Protein AF-A0A1S8WQ87-F1 (afdb_monomer)

Secondary structure (DSSP, 8-state):
---EEEEEEEBSSS-EEEEEEEPPPBPPPB-HHHHHHTTPPTTHHHHHHHTT--EEETTEEEPGGGTBPPPBPPPEEEEE-S-SB-HHHHHHHHHHHHTTSSSSS--SEEEEE--S-GGGHHHHHHTT---HHHHHHHHHHTT-SEEEEE---TTSBPTT--------S------PPPPBTHHHHHHHHHS--SSEEEE--TT---PPPPPPTT-BPP-

Sequence (219 aa):
MGISVHSMALSHTIPSLGWLIVHPPKPPALCVETARMLGVPDGPLMGQLKKGEPVVINGQTVYPAQVLKTAVRGHRIAIMGDSYDSSALERLLLRLADKRKISQPTLDVLVHEATLQDSMREEARTKGHSTPTPVVQLAAQLKARLLILTHFSHRYTPVGRPNTTQGNGTVKSSEKEKPSLQILLEEAKSVPFDGEVILADDLALLPIPAVPTSEVIST

Organism: Opisthorchis viverrini (NCBI:txid6198)

pLDDT: mean 90.97, std 14.27, range [36.84, 98.88]

Structure (mmCIF, N/CA/C/O backbone):
data_AF-A0A1S8WQ87-F1
#
_entry.id   AF-A0A1S8WQ87-F1
#
loop_
_atom_site.group_PDB
_atom_site.id
_atom_site.type_symbol
_atom_site.label_atom_id
_atom_site.label_alt_id
_atom_site.label_comp_id
_atom_site.label_asym_id
_atom_site.label_entity_id
_atom_site.label_seq_id
_atom_site.pdbx_PDB_ins_code
_atom_site.Cartn_x
_atom_site.Cartn_y
_atom_site.Cartn_z
_atom_site.occupancy
_atom_site.B_iso_or_equiv
_atom_site.auth_seq_id
_atom_site.auth_comp_id
_atom_site.auth_asym_id
_atom_site.auth_atom_id
_atom_site.pdbx_PDB_model_num
ATOM 1 N N . MET A 1 1 ? -7.861 12.556 14.112 1.00 66.62 1 MET A N 1
ATOM 2 C CA . MET A 1 1 ? -6.769 12.966 13.199 1.00 66.62 1 MET A CA 1
ATOM 3 C C . MET A 1 1 ? -7.171 12.589 11.786 1.00 66.62 1 MET A C 1
ATOM 5 O O . MET A 1 1 ? -7.817 11.561 11.632 1.00 66.62 1 MET A O 1
ATOM 9 N N . GLY A 1 2 ? -6.878 13.440 10.803 1.00 88.31 2 GLY A N 1
ATOM 10 C CA . GLY A 1 2 ? -7.170 13.171 9.392 1.00 88.31 2 GLY A CA 1
ATOM 11 C C . GLY A 1 2 ? -6.119 12.277 8.732 1.00 88.31 2 GLY A C 1
ATOM 12 O O . GLY A 1 2 ? -5.209 11.785 9.398 1.00 88.31 2 GLY A O 1
ATOM 13 N N . ILE A 1 3 ? -6.256 12.081 7.423 1.00 95.69 3 ILE A N 1
ATOM 14 C CA . ILE A 1 3 ? -5.243 11.437 6.576 1.00 95.69 3 ILE A CA 1
ATOM 15 C C . ILE A 1 3 ? -4.011 12.349 6.504 1.00 95.69 3 ILE A C 1
ATOM 17 O O . ILE A 1 3 ? -4.161 13.561 6.347 1.00 95.69 3 ILE A O 1
ATOM 21 N N . SER A 1 4 ? -2.806 11.784 6.605 1.00 96.81 4 SER A N 1
ATOM 22 C CA . SER A 1 4 ? -1.555 12.504 6.345 1.00 96.81 4 SER A CA 1
ATOM 23 C C . SER A 1 4 ? -0.918 12.038 5.043 1.00 96.81 4 SER A C 1
ATOM 25 O O . SER A 1 4 ? -0.910 10.847 4.733 1.00 96.81 4 SER A O 1
ATOM 27 N N . VAL A 1 5 ? -0.355 12.983 4.294 1.00 98.31 5 VAL A N 1
ATOM 28 C CA . VAL A 1 5 ? 0.324 12.725 3.024 1.00 98.31 5 VAL A CA 1
ATOM 29 C C . VAL A 1 5 ? 1.755 13.235 3.129 1.00 98.31 5 VAL A C 1
ATOM 31 O O . VAL A 1 5 ? 1.991 14.361 3.565 1.00 98.31 5 VAL A O 1
ATOM 34 N N . HIS A 1 6 ? 2.707 12.394 2.748 1.00 98.31 6 HIS A N 1
ATOM 35 C CA . HIS A 1 6 ? 4.130 12.704 2.729 1.00 98.31 6 HIS A CA 1
ATOM 36 C C . HIS A 1 6 ? 4.657 12.549 1.307 1.00 98.31 6 HIS A C 1
ATOM 38 O O . HIS A 1 6 ? 4.283 11.603 0.619 1.00 98.31 6 HIS A O 1
ATOM 44 N N . SER A 1 7 ? 5.547 13.439 0.883 1.00 98.06 7 SER A N 1
ATOM 45 C CA . SER A 1 7 ? 6.257 13.320 -0.388 1.00 98.06 7 SER A CA 1
ATOM 46 C C . SER A 1 7 ? 7.717 12.926 -0.166 1.00 98.06 7 SER A C 1
ATOM 48 O O . SER A 1 7 ? 8.302 13.205 0.886 1.00 98.06 7 SER A O 1
ATOM 50 N N . MET A 1 8 ? 8.322 12.309 -1.175 1.00 98.00 8 MET A N 1
ATOM 51 C CA . MET A 1 8 ? 9.751 12.004 -1.218 1.00 98.00 8 MET A CA 1
ATOM 52 C C . MET A 1 8 ? 10.302 12.260 -2.619 1.00 98.00 8 MET A C 1
ATOM 54 O O . MET A 1 8 ? 9.631 11.961 -3.602 1.00 98.00 8 MET A O 1
ATOM 58 N N . ALA A 1 9 ? 11.511 12.815 -2.708 1.00 98.25 9 ALA A N 1
ATOM 59 C CA . ALA A 1 9 ? 12.215 12.940 -3.981 1.00 98.25 9 ALA A CA 1
ATOM 60 C C . ALA A 1 9 ? 12.673 11.559 -4.462 1.00 98.25 9 ALA A C 1
ATOM 62 O O . ALA A 1 9 ? 13.169 10.764 -3.658 1.00 98.25 9 ALA A O 1
ATOM 63 N N . LEU A 1 10 ? 12.503 11.302 -5.756 1.00 98.25 10 LEU A N 1
ATOM 64 C CA . LEU A 1 10 ? 12.890 10.055 -6.407 1.00 98.25 10 LEU A CA 1
ATOM 65 C C . LEU A 1 10 ? 14.074 10.262 -7.345 1.00 98.25 10 LEU A C 1
ATOM 67 O O . LEU A 1 10 ? 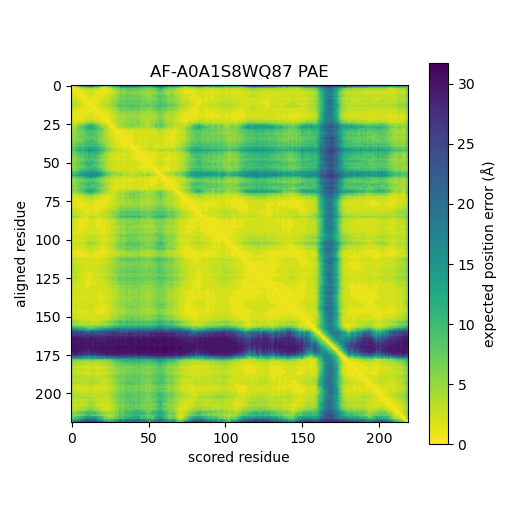14.315 11.360 -7.851 1.00 98.25 10 LEU A O 1
ATOM 71 N N . SER A 1 11 ? 14.805 9.180 -7.580 1.00 97.19 11 SER A N 1
ATOM 72 C CA . SER A 1 11 ? 15.942 9.164 -8.490 1.00 97.19 11 SER A CA 1
ATOM 73 C C . SER A 1 11 ? 15.440 8.953 -9.915 1.00 97.19 11 SER A C 1
ATOM 75 O O . SER A 1 11 ? 15.073 7.834 -10.265 1.00 97.19 11 SER A O 1
ATOM 77 N N . HIS A 1 12 ? 15.402 10.013 -10.722 1.00 98.19 12 HIS A N 1
ATOM 78 C CA . HIS A 1 12 ? 14.963 9.999 -12.122 1.00 98.19 12 HIS A CA 1
ATOM 79 C C . HIS A 1 12 ? 15.771 11.023 -12.950 1.00 98.19 12 HIS A C 1
ATOM 81 O O . HIS A 1 12 ? 16.592 11.755 -12.395 1.00 98.19 12 HIS A O 1
ATOM 87 N N . THR A 1 13 ? 15.592 11.057 -14.277 1.00 97.69 13 THR A N 1
ATOM 88 C CA . THR A 1 13 ? 16.346 11.966 -15.173 1.00 97.69 13 THR A CA 1
ATOM 89 C C . THR A 1 13 ? 15.951 13.436 -15.015 1.00 97.69 13 THR A C 1
ATOM 91 O O . THR A 1 13 ? 16.757 14.333 -15.256 1.00 97.69 13 THR A O 1
ATOM 94 N N . ILE A 1 14 ? 14.724 13.674 -14.558 1.00 97.38 14 ILE A N 1
ATOM 95 C CA . ILE A 1 14 ? 14.179 14.971 -14.159 1.00 97.38 14 ILE A CA 1
ATOM 96 C C . ILE A 1 14 ? 13.580 14.849 -12.748 1.00 97.38 14 ILE A C 1
ATOM 98 O O . ILE A 1 14 ? 13.387 13.726 -12.274 1.00 97.38 14 ILE A O 1
ATOM 102 N N . PRO A 1 15 ? 13.274 15.962 -12.051 1.00 97.94 15 PRO A N 1
ATOM 103 C CA . PRO A 1 15 ? 12.641 15.898 -10.738 1.00 97.94 15 PRO A CA 1
ATOM 104 C C . PRO A 1 15 ? 11.378 15.026 -10.744 1.00 97.94 15 PRO A C 1
ATOM 106 O O . PRO A 1 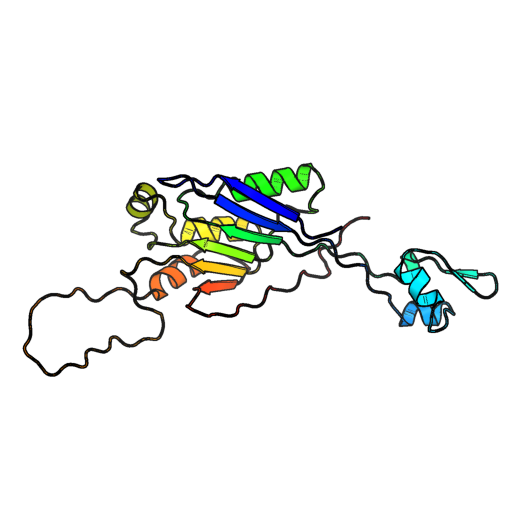15 ? 10.440 15.285 -11.494 1.00 97.94 15 PRO A O 1
ATOM 109 N N . SER A 1 16 ? 11.363 14.012 -9.879 1.00 98.12 16 SER A N 1
ATOM 110 C CA . SER A 1 16 ? 10.258 13.067 -9.698 1.00 98.12 16 SER A CA 1
ATOM 111 C C . SER A 1 16 ? 9.936 12.925 -8.209 1.00 98.12 16 SER A C 1
ATOM 113 O O . SER A 1 16 ? 10.803 13.120 -7.346 1.00 98.12 16 SER A O 1
ATOM 115 N N . LEU A 1 17 ? 8.675 12.619 -7.897 1.00 98.31 17 LEU A N 1
ATOM 116 C CA . LEU A 1 17 ? 8.168 12.494 -6.533 1.00 98.31 17 LEU A CA 1
ATOM 117 C C . LEU A 1 17 ? 7.424 11.174 -6.337 1.00 98.31 17 LEU A C 1
ATOM 119 O O . LEU A 1 17 ? 6.671 10.729 -7.198 1.00 98.31 17 LEU A O 1
ATOM 123 N N . GLY A 1 18 ? 7.584 10.602 -5.149 1.00 98.56 18 GLY A N 1
ATOM 124 C CA . GLY A 1 18 ? 6.722 9.556 -4.614 1.00 98.56 18 GLY A CA 1
ATOM 125 C C . GLY A 1 18 ? 5.863 10.109 -3.485 1.00 98.56 18 GLY A C 1
ATOM 126 O O . GLY A 1 18 ? 6.258 11.052 -2.791 1.00 98.56 18 GLY A O 1
ATOM 127 N N . TRP A 1 19 ? 4.708 9.492 -3.267 1.00 98.75 19 TRP A N 1
ATOM 128 C CA . TRP A 1 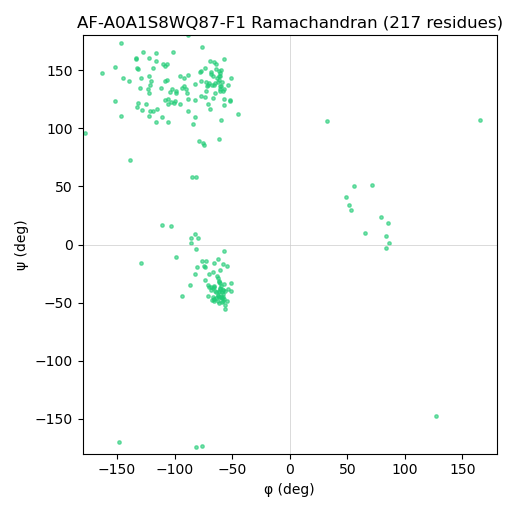19 ? 3.738 9.884 -2.251 1.00 98.75 19 TRP A CA 1
ATOM 129 C C . TRP A 1 19 ? 3.448 8.724 -1.310 1.00 98.75 19 TRP A C 1
ATOM 131 O O . TRP A 1 19 ? 3.196 7.608 -1.749 1.00 98.75 19 TRP A O 1
ATOM 141 N N . LEU A 1 20 ? 3.444 8.997 -0.009 1.00 98.81 20 LEU A N 1
ATOM 142 C CA . LEU A 1 20 ? 3.002 8.074 1.027 1.00 98.81 20 LEU A CA 1
ATOM 143 C C . LEU A 1 20 ? 1.764 8.652 1.712 1.00 98.81 20 LEU A C 1
ATOM 145 O O . LEU A 1 20 ? 1.829 9.694 2.367 1.00 98.81 20 LEU A O 1
ATOM 149 N N . ILE A 1 21 ? 0.649 7.946 1.584 1.00 98.69 21 ILE A N 1
ATOM 150 C CA . ILE A 1 21 ? -0.637 8.270 2.194 1.00 98.69 21 ILE A CA 1
ATOM 151 C C . ILE A 1 21 ? -0.800 7.389 3.430 1.00 98.69 21 ILE A C 1
ATOM 153 O O . ILE A 1 21 ? -0.776 6.161 3.341 1.00 98.69 21 ILE A O 1
ATOM 157 N N . VAL A 1 22 ? -0.975 8.013 4.592 1.00 97.88 22 VAL A N 1
ATOM 158 C CA . VAL A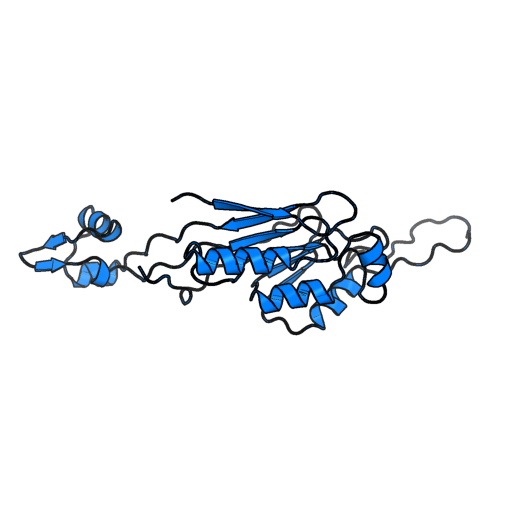 1 22 ? -1.164 7.329 5.872 1.00 97.88 22 VAL A CA 1
ATOM 159 C C . VAL A 1 22 ? -2.528 7.703 6.428 1.00 97.88 22 VAL A C 1
ATOM 161 O O . VAL A 1 22 ? -2.799 8.855 6.774 1.00 97.88 22 VAL A O 1
ATOM 164 N N . HIS A 1 23 ? -3.406 6.712 6.520 1.00 96.25 23 HIS A N 1
ATOM 165 C CA . HIS A 1 23 ? -4.694 6.876 7.173 1.00 96.25 23 HIS A CA 1
ATOM 166 C C . HIS A 1 23 ? -4.527 6.859 8.696 1.00 96.25 23 HIS A C 1
ATOM 168 O O . HIS A 1 23 ? -3.661 6.150 9.224 1.00 96.25 23 HIS A O 1
ATOM 174 N N . PRO A 1 24 ? -5.385 7.585 9.430 1.00 92.94 24 PRO A N 1
ATOM 175 C CA . PRO A 1 24 ? -5.419 7.477 10.877 1.00 92.94 24 PRO A CA 1
ATOM 176 C C . PRO A 1 24 ? -5.853 6.060 11.297 1.00 92.94 24 PRO A C 1
ATOM 178 O O . PRO A 1 24 ? -6.562 5.380 10.544 1.00 92.94 24 PRO A O 1
ATOM 181 N N . PRO A 1 25 ? -5.475 5.613 12.506 1.00 90.81 25 PRO A N 1
ATOM 182 C CA . PRO A 1 25 ? -6.026 4.404 13.107 1.00 90.81 25 PRO A CA 1
ATOM 183 C C . PRO A 1 25 ? -7.552 4.412 13.092 1.00 90.81 25 PRO A C 1
ATOM 185 O O . PRO A 1 25 ? -8.183 5.454 13.297 1.00 90.81 25 PRO A O 1
ATOM 188 N N . LYS A 1 26 ? -8.152 3.240 12.876 1.00 83.88 26 LYS A N 1
ATOM 189 C CA . LYS A 1 26 ? -9.602 3.107 13.027 1.00 83.88 26 LYS A CA 1
ATOM 190 C C . LYS A 1 26 ? -9.936 3.166 14.521 1.00 83.88 26 LYS A C 1
ATOM 192 O O . LYS A 1 26 ? -9.243 2.511 15.305 1.00 83.88 26 LYS A O 1
ATOM 197 N N . PRO A 1 27 ? -10.985 3.905 14.927 1.00 80.56 27 PRO A N 1
ATOM 198 C CA . PRO A 1 27 ? -11.451 3.862 16.302 1.00 80.56 27 PRO A CA 1
ATOM 199 C C . PRO A 1 27 ? -11.718 2.413 16.725 1.00 80.56 27 PRO A C 1
ATOM 201 O O . PRO A 1 27 ? -12.283 1.649 15.931 1.00 80.56 27 PRO A O 1
ATOM 204 N N . PRO A 1 28 ? -11.320 2.026 17.944 1.00 85.38 28 PRO A N 1
ATOM 205 C CA . PRO A 1 28 ? -11.540 0.679 18.436 1.00 85.38 28 PRO A CA 1
ATOM 206 C C . PRO A 1 28 ? -13.033 0.335 18.408 1.00 85.38 28 PRO A C 1
ATOM 208 O O . PRO A 1 28 ? -13.895 1.127 18.796 1.00 85.38 28 PRO A O 1
ATOM 211 N N . ALA A 1 29 ? -13.352 -0.852 17.897 1.00 88.12 29 ALA A N 1
ATOM 212 C CA . ALA A 1 29 ? -14.729 -1.317 17.854 1.00 88.12 29 ALA A CA 1
ATOM 213 C C . ALA A 1 29 ? -15.200 -1.701 19.263 1.00 88.12 29 ALA A C 1
ATOM 215 O O . ALA A 1 29 ? -14.466 -2.338 20.016 1.00 88.12 29 ALA A O 1
ATOM 216 N N . LEU A 1 30 ? -16.445 -1.360 19.592 1.00 91.81 30 LEU A N 1
ATOM 217 C CA . LEU A 1 30 ? -17.091 -1.792 20.826 1.00 91.81 30 LEU A CA 1
ATOM 218 C C . LEU A 1 30 ? -17.534 -3.256 20.700 1.00 91.81 30 LEU A C 1
ATOM 220 O O . LEU A 1 30 ? -18.242 -3.615 19.758 1.00 91.81 30 LEU A O 1
ATOM 224 N N . CYS A 1 31 ? -17.147 -4.090 21.658 1.00 93.88 31 CYS A N 1
ATOM 225 C CA . CYS A 1 31 ? -17.704 -5.417 21.867 1.00 93.88 31 CYS A CA 1
ATOM 226 C C . CYS A 1 31 ? -19.046 -5.280 22.594 1.00 93.88 31 CYS A C 1
ATOM 228 O O . CYS A 1 31 ? -19.116 -5.264 23.823 1.00 93.88 31 CYS A O 1
ATOM 230 N N . VAL A 1 32 ? -20.116 -5.131 21.809 1.00 93.69 32 VAL A N 1
ATOM 231 C CA . VAL A 1 32 ? -21.478 -4.915 22.324 1.00 93.69 32 VAL A CA 1
ATOM 232 C C . VAL A 1 32 ? -21.911 -6.047 23.254 1.00 93.69 32 VAL A C 1
ATOM 234 O O . VAL A 1 32 ? -22.522 -5.796 24.284 1.00 93.69 32 VAL A O 1
ATOM 237 N N . GLU A 1 33 ? -21.551 -7.285 22.924 1.00 95.56 33 GLU A N 1
ATOM 238 C CA . GLU A 1 33 ? -21.852 -8.455 23.747 1.00 95.56 33 GLU A CA 1
ATOM 239 C C . GLU A 1 33 ? -21.206 -8.361 25.136 1.00 95.56 33 GLU A C 1
ATOM 241 O O . GLU A 1 33 ? -21.903 -8.460 26.143 1.00 95.56 33 GLU A O 1
ATOM 246 N N . THR A 1 34 ? -19.903 -8.064 25.209 1.00 94.75 34 THR A N 1
ATOM 247 C CA . THR A 1 34 ? -19.209 -7.867 26.491 1.00 94.75 34 THR A CA 1
ATOM 248 C C . THR A 1 34 ? -19.790 -6.698 27.278 1.00 94.75 34 THR A C 1
ATOM 250 O O . THR A 1 34 ? -19.995 -6.822 28.481 1.00 94.75 34 THR A O 1
ATOM 253 N N . ALA A 1 35 ? -20.118 -5.585 26.619 1.00 95.06 35 ALA A N 1
ATOM 254 C CA . ALA A 1 35 ? -20.738 -4.444 27.285 1.00 95.06 35 ALA A CA 1
ATOM 255 C C . ALA A 1 35 ? -22.109 -4.802 27.889 1.00 95.06 35 ALA A C 1
ATOM 257 O O . ALA A 1 35 ? -22.372 -4.473 29.044 1.00 95.06 35 ALA A O 1
ATOM 258 N N . ARG A 1 36 ? -22.950 -5.544 27.158 1.00 95.44 36 ARG A N 1
ATOM 259 C CA . ARG A 1 36 ? -24.244 -6.031 27.662 1.00 95.44 36 ARG A CA 1
ATOM 260 C C . ARG A 1 36 ? -24.085 -6.997 28.834 1.00 95.44 36 ARG A C 1
ATOM 262 O O . ARG A 1 36 ? -24.824 -6.880 29.806 1.00 95.44 36 ARG A O 1
ATOM 269 N N . MET A 1 37 ? -23.106 -7.906 28.783 1.00 95.25 37 MET A N 1
ATOM 270 C CA . MET A 1 37 ? -22.798 -8.807 29.906 1.00 95.25 37 MET A CA 1
ATOM 271 C C . MET A 1 37 ? -22.365 -8.048 31.167 1.00 95.25 37 MET A C 1
ATOM 273 O O . MET A 1 37 ? -22.656 -8.487 32.274 1.00 95.25 37 MET A O 1
ATOM 277 N N . LEU A 1 38 ? -21.718 -6.890 31.007 1.00 94.88 38 LEU A N 1
ATOM 278 C CA . LEU A 1 38 ? -21.367 -5.981 32.104 1.00 94.88 38 LEU A CA 1
ATOM 279 C C . LEU A 1 38 ? -22.529 -5.060 32.526 1.00 94.88 38 LEU A C 1
ATOM 281 O O . LEU A 1 38 ? -22.328 -4.132 33.306 1.00 94.88 38 LEU A O 1
ATOM 285 N N . GLY A 1 39 ? -23.741 -5.297 32.017 1.00 94.69 39 GLY A N 1
ATOM 286 C CA . GLY A 1 39 ? -24.951 -4.563 32.382 1.00 94.69 39 GLY A CA 1
ATOM 287 C C . GLY A 1 39 ? -25.154 -3.244 31.636 1.00 94.69 39 GLY A C 1
ATOM 288 O O . GLY A 1 39 ? -26.072 -2.501 31.978 1.00 94.69 39 GLY A O 1
ATOM 289 N N . VAL A 1 40 ? -24.338 -2.928 30.623 1.00 95.81 40 VAL A N 1
ATOM 290 C CA . VAL A 1 40 ? -24.504 -1.699 29.835 1.00 95.81 40 VAL A CA 1
ATOM 291 C C . VAL A 1 40 ? -25.752 -1.826 28.951 1.00 95.81 40 VAL A C 1
ATOM 293 O O . VAL A 1 40 ? -25.808 -2.739 28.122 1.00 95.81 40 VAL A O 1
ATOM 296 N N . PRO A 1 41 ? -26.750 -0.930 29.080 1.00 94.00 41 PRO A N 1
ATOM 297 C CA . PRO A 1 41 ? -27.914 -0.934 28.205 1.00 94.00 41 PRO A CA 1
ATOM 298 C C . PRO A 1 41 ? -27.554 -0.400 26.815 1.00 94.00 41 PRO A C 1
ATOM 300 O O . PRO A 1 41 ? -26.673 0.452 26.661 1.00 94.00 41 PRO A O 1
ATOM 303 N N . ASP A 1 42 ? -28.279 -0.860 25.797 1.00 93.81 42 ASP A N 1
ATOM 304 C CA . ASP A 1 42 ? -28.178 -0.285 24.458 1.00 93.81 42 ASP A CA 1
ATOM 305 C C . ASP A 1 42 ? -28.550 1.209 24.498 1.00 93.81 42 ASP A C 1
ATOM 307 O O . ASP A 1 42 ? -29.516 1.607 25.150 1.00 93.81 42 ASP A O 1
ATOM 311 N N . GLY A 1 43 ? -27.778 2.050 23.802 1.00 93.44 43 GLY A N 1
ATOM 312 C CA . GLY A 1 43 ? -28.037 3.490 23.724 1.00 93.44 43 GLY A CA 1
ATOM 313 C C . GLY A 1 43 ? -26.833 4.365 24.101 1.00 93.44 43 GLY A C 1
ATOM 314 O O . GLY A 1 43 ? -25.690 3.995 23.817 1.00 93.44 43 GLY A O 1
ATOM 315 N N . PRO A 1 44 ? -27.053 5.552 24.700 1.00 95.06 44 PRO A N 1
ATOM 316 C CA . PRO A 1 44 ? -26.010 6.566 24.886 1.00 95.06 44 PRO A CA 1
ATOM 317 C C . PRO A 1 44 ? -24.774 6.091 25.661 1.00 95.06 44 PRO A C 1
ATOM 319 O O . PRO A 1 44 ? -23.662 6.501 25.328 1.00 95.06 44 PRO A O 1
ATOM 322 N N . LEU A 1 45 ? -24.946 5.197 26.641 1.00 95.19 45 LEU A N 1
ATOM 323 C CA . LEU A 1 45 ? -23.846 4.671 27.461 1.00 95.19 45 LEU A CA 1
ATOM 324 C C . LEU A 1 45 ? -22.857 3.823 26.646 1.00 95.19 45 LEU A C 1
ATOM 326 O O . LEU A 1 45 ? -21.647 3.945 26.824 1.00 95.19 45 LEU A O 1
ATOM 330 N N . MET A 1 46 ? -23.340 3.049 25.668 1.00 94.44 46 MET A N 1
ATOM 331 C CA . MET A 1 46 ? -22.474 2.357 24.701 1.00 94.44 46 MET A CA 1
ATOM 332 C C . MET A 1 46 ? -21.641 3.356 23.887 1.00 94.44 46 MET A C 1
ATOM 334 O O . MET A 1 46 ? -20.467 3.124 23.596 1.00 94.44 46 MET A O 1
ATOM 338 N N . GLY A 1 47 ? -22.249 4.488 23.523 1.00 92.44 47 GLY A N 1
ATOM 339 C CA . GLY A 1 47 ? -21.579 5.580 22.823 1.00 92.44 47 GLY A CA 1
ATOM 340 C C . GLY A 1 47 ? -20.482 6.242 23.659 1.00 92.44 47 GLY A C 1
ATOM 341 O O . GLY A 1 47 ? -19.420 6.531 23.115 1.00 92.44 47 GLY A O 1
ATOM 342 N N . GLN A 1 48 ? -20.712 6.443 24.960 1.00 94.12 48 GLN A N 1
ATOM 343 C CA . GLN A 1 48 ? -19.709 6.966 25.902 1.00 94.12 48 GLN A CA 1
ATOM 344 C C . GLN A 1 48 ? -18.515 6.011 26.017 1.00 94.12 48 GLN A C 1
ATOM 346 O O . GLN A 1 48 ? -17.378 6.415 25.771 1.00 94.12 48 GLN A O 1
ATOM 351 N N . LEU A 1 49 ? -18.768 4.712 26.211 1.00 94.38 49 LEU A N 1
ATOM 352 C CA . LEU A 1 49 ? -17.709 3.695 26.210 1.00 94.38 49 LEU A CA 1
ATOM 353 C C . LEU A 1 49 ? -16.920 3.688 24.898 1.00 94.38 49 LEU A C 1
ATOM 355 O O . LEU A 1 49 ? -15.692 3.647 24.913 1.00 94.38 49 LEU A O 1
ATOM 359 N N . LYS A 1 50 ? -17.601 3.809 23.752 1.00 91.62 50 LYS A N 1
ATOM 360 C CA . LYS A 1 50 ? -16.958 3.916 22.431 1.00 91.62 50 LYS A CA 1
ATOM 361 C C . LYS A 1 50 ? -16.087 5.165 22.270 1.00 91.62 50 LYS A C 1
ATOM 363 O O . LYS A 1 50 ? -15.135 5.137 21.492 1.00 91.62 50 LYS A O 1
ATOM 368 N N . LYS A 1 51 ? -16.386 6.244 22.995 1.00 90.56 51 LYS A N 1
ATOM 369 C CA . LYS A 1 51 ? -15.566 7.465 23.043 1.00 90.56 51 LYS A CA 1
ATOM 370 C C . LYS A 1 51 ? -14.383 7.359 24.008 1.00 90.56 51 LYS A C 1
ATOM 372 O O . LYS A 1 51 ? -13.568 8.273 24.043 1.00 90.56 51 LYS A O 1
ATOM 377 N N . GLY A 1 52 ? -14.256 6.254 24.743 1.00 90.88 52 GLY A N 1
ATOM 378 C CA . GLY A 1 52 ? -13.217 6.091 25.755 1.00 90.88 52 GLY A CA 1
ATOM 379 C C . GLY A 1 52 ? -13.600 6.673 27.116 1.00 90.88 52 GLY A C 1
ATOM 380 O O . GLY A 1 52 ? -12.722 6.884 27.947 1.00 90.88 52 GLY A O 1
ATOM 381 N N . GLU A 1 53 ? -14.888 6.908 27.368 1.00 94.62 53 GLU A N 1
ATOM 382 C CA . GLU A 1 53 ? -15.390 7.415 28.646 1.00 94.62 53 GLU A CA 1
ATOM 383 C C . GLU A 1 53 ? -15.927 6.249 29.498 1.00 94.62 53 GLU A C 1
ATOM 385 O O . GLU A 1 53 ? -16.692 5.425 28.986 1.00 94.62 53 GLU A O 1
ATOM 390 N N . PRO A 1 54 ? -15.533 6.128 30.780 1.00 96.62 54 PRO A N 1
ATOM 391 C CA . PRO A 1 54 ? -16.119 5.140 31.677 1.00 96.62 54 PRO A CA 1
ATOM 392 C C . PRO A 1 54 ? -17.576 5.488 31.990 1.00 96.62 54 PRO A C 1
ATOM 394 O O . PRO A 1 54 ? -17.939 6.659 32.079 1.00 96.62 54 PRO A O 1
ATOM 397 N N . VAL A 1 55 ? -18.399 4.464 32.208 1.00 96.69 55 VAL A N 1
ATOM 398 C CA . VAL A 1 55 ? -19.818 4.627 32.557 1.00 96.69 55 VAL A CA 1
ATOM 399 C C . VAL A 1 55 ? -20.119 3.948 33.883 1.00 96.69 55 VAL A C 1
ATOM 401 O O . VAL A 1 55 ? -19.553 2.901 34.187 1.00 96.69 55 VAL A O 1
ATOM 404 N N . VAL A 1 56 ? -21.015 4.535 34.674 1.00 95.38 56 VAL A N 1
ATOM 405 C CA . VAL A 1 56 ? -21.454 3.967 35.955 1.00 95.38 56 VAL A CA 1
ATOM 406 C C . VAL A 1 56 ? -22.855 3.393 35.793 1.00 95.38 56 VAL A C 1
ATOM 408 O O . VAL A 1 56 ? -23.770 4.095 35.365 1.00 95.38 56 VAL A O 1
ATOM 411 N N . ILE A 1 57 ? -23.025 2.120 36.141 1.00 92.69 57 ILE A N 1
ATOM 412 C CA . ILE A 1 57 ? -24.287 1.382 36.055 1.00 92.69 57 ILE A CA 1
ATOM 413 C C . ILE A 1 57 ? -24.504 0.673 37.385 1.00 92.69 57 ILE A C 1
ATOM 415 O O . ILE A 1 57 ? -23.668 -0.118 37.809 1.00 92.69 57 ILE A O 1
ATOM 419 N N . ASN A 1 58 ? -25.620 0.958 38.060 1.00 87.94 58 ASN A N 1
ATOM 420 C CA . ASN A 1 58 ? -25.984 0.330 39.339 1.00 87.94 58 ASN A CA 1
ATOM 421 C C . ASN A 1 58 ? -24.866 0.380 40.405 1.00 87.94 58 ASN A C 1
ATOM 423 O O . ASN A 1 58 ? -24.699 -0.550 41.185 1.00 87.94 58 ASN A O 1
ATOM 427 N N . GLY A 1 59 ? -24.074 1.459 40.421 1.00 90.12 59 GLY A N 1
ATOM 428 C CA . GLY A 1 59 ? -22.944 1.631 41.343 1.00 90.12 59 GLY A CA 1
ATOM 429 C C . GLY A 1 59 ? -21.632 0.964 40.907 1.00 90.12 59 GLY A C 1
ATOM 430 O O . GLY A 1 59 ? -20.618 1.157 41.572 1.00 90.12 59 GLY A O 1
ATOM 431 N N . GLN A 1 60 ? -21.611 0.238 39.785 1.00 93.00 60 GLN A N 1
ATOM 432 C CA . GLN A 1 60 ? -20.406 -0.351 39.201 1.00 93.00 60 GLN A CA 1
ATOM 433 C C . GLN A 1 60 ? -19.909 0.479 38.011 1.00 93.00 60 GLN A C 1
ATOM 435 O O . GLN A 1 60 ? -20.682 0.847 37.127 1.00 93.00 60 GLN A O 1
ATOM 440 N N . THR A 1 61 ? -18.604 0.744 37.961 1.00 96.94 61 THR A N 1
ATOM 441 C CA . THR A 1 61 ? -17.970 1.418 36.820 1.00 96.94 61 THR A CA 1
ATOM 442 C C . THR A 1 61 ? -17.544 0.398 35.770 1.00 96.94 61 THR A C 1
ATOM 444 O O . THR A 1 61 ? -16.784 -0.523 36.067 1.00 96.94 61 THR A O 1
ATOM 447 N N . VAL A 1 62 ? -17.993 0.592 34.532 1.00 96.88 62 VAL A N 1
ATOM 448 C CA . VAL A 1 62 ? -17.510 -0.123 33.349 1.00 96.88 62 VAL A CA 1
ATOM 449 C C . VAL A 1 62 ? -16.520 0.775 32.619 1.00 96.88 62 VAL A C 1
ATOM 451 O O . VAL A 1 62 ? -16.841 1.903 32.239 1.00 96.88 62 VAL A O 1
ATOM 454 N N . TYR A 1 63 ? -15.307 0.271 32.418 1.00 96.44 63 TYR A N 1
ATOM 455 C CA . TYR A 1 63 ? -14.236 0.977 31.729 1.00 96.44 63 TYR A CA 1
ATOM 456 C C . TYR A 1 63 ? -14.180 0.591 30.245 1.00 96.44 63 TYR A C 1
ATOM 458 O O . TYR A 1 63 ? -14.359 -0.582 29.907 1.00 96.44 63 TYR A O 1
ATOM 466 N N . PRO A 1 64 ? -13.829 1.530 29.346 1.00 93.94 64 PRO A N 1
ATOM 467 C CA . PRO A 1 64 ? -13.694 1.255 27.916 1.00 93.94 64 PRO A CA 1
ATOM 468 C C . PRO A 1 64 ? -12.759 0.084 27.608 1.00 93.94 64 PRO A C 1
ATOM 470 O O . PRO A 1 64 ? -13.063 -0.728 26.744 1.00 93.94 64 PRO A O 1
ATOM 473 N N . ALA A 1 65 ? -11.659 -0.066 28.350 1.00 92.38 65 ALA A N 1
ATOM 474 C CA . ALA A 1 65 ? -10.702 -1.157 28.157 1.00 92.38 65 ALA A CA 1
ATOM 475 C C . ALA A 1 65 ? -11.309 -2.564 28.338 1.00 92.38 65 ALA A C 1
ATOM 477 O O . ALA A 1 65 ? -10.766 -3.530 27.812 1.00 92.38 65 ALA A O 1
ATOM 478 N N . GLN A 1 66 ? -12.434 -2.691 29.052 1.00 93.81 66 GLN A N 1
ATOM 479 C CA . GLN A 1 66 ? -13.129 -3.969 29.241 1.00 93.81 66 GLN A CA 1
ATOM 480 C C . GLN A 1 66 ? -14.002 -4.353 28.039 1.00 93.81 66 GLN A C 1
ATOM 482 O O . GLN A 1 66 ? -14.391 -5.509 27.909 1.00 93.81 66 GLN A O 1
ATOM 487 N N . VAL A 1 67 ? -14.349 -3.387 27.182 1.00 93.88 67 VAL A N 1
ATOM 488 C CA . VAL A 1 67 ? -15.360 -3.556 26.126 1.00 93.88 67 VAL A CA 1
ATOM 489 C C . VAL A 1 67 ? -14.878 -3.126 24.744 1.00 93.88 67 VAL A C 1
ATOM 491 O O . VAL A 1 67 ? -15.506 -3.475 23.751 1.00 93.88 67 VAL A O 1
ATOM 494 N N . LEU A 1 68 ? -13.792 -2.365 24.635 1.00 91.69 68 LEU A N 1
ATOM 495 C CA . LEU A 1 68 ? -13.220 -1.937 23.365 1.00 91.69 68 LEU A CA 1
ATOM 496 C C . LEU A 1 68 ? -12.189 -2.948 22.873 1.00 91.69 68 LEU A C 1
ATOM 498 O O . LEU A 1 68 ? -11.302 -3.371 23.609 1.00 91.69 68 LEU A O 1
ATOM 502 N N . LYS A 1 69 ? -12.276 -3.299 21.588 1.00 87.56 69 LYS A N 1
ATOM 503 C CA . LYS A 1 69 ? -11.206 -4.024 20.898 1.00 87.56 69 LYS A CA 1
ATOM 504 C C . LYS A 1 69 ? -9.962 -3.144 20.809 1.00 87.56 69 LYS A C 1
ATOM 506 O O . LYS A 1 69 ? -10.064 -1.922 20.822 1.00 87.56 69 LYS A O 1
ATOM 511 N N . THR A 1 70 ? -8.788 -3.742 20.652 1.00 84.00 70 THR A N 1
ATOM 512 C CA . THR A 1 70 ? -7.558 -2.971 20.454 1.00 84.00 70 THR A CA 1
ATOM 513 C C . THR A 1 70 ? -7.629 -2.159 19.161 1.00 84.00 70 THR A C 1
ATOM 515 O O . THR A 1 70 ? -8.140 -2.629 18.139 1.00 84.00 70 THR A O 1
ATOM 518 N N . ALA A 1 71 ? -7.132 -0.924 19.202 1.00 87.12 71 ALA A N 1
ATOM 519 C CA . ALA A 1 71 ? -7.075 -0.081 18.019 1.00 87.12 71 ALA A CA 1
ATOM 520 C C . ALA A 1 71 ? -6.097 -0.673 16.994 1.00 87.12 71 ALA A C 1
ATOM 522 O O . ALA A 1 71 ? -5.001 -1.116 17.338 1.00 87.12 71 ALA A O 1
ATOM 523 N N . VAL A 1 72 ? -6.499 -0.655 15.727 1.00 90.12 72 VAL A N 1
ATOM 524 C CA . VAL A 1 72 ? -5.693 -1.119 14.593 1.00 90.12 72 VAL A CA 1
ATOM 525 C C . VAL A 1 72 ? -5.219 0.107 13.827 1.00 90.12 72 VAL A C 1
ATOM 527 O O . VAL A 1 72 ? -5.966 1.084 13.676 1.00 90.12 72 VAL A O 1
ATOM 530 N N . ARG A 1 73 ? -3.975 0.079 13.341 1.00 93.44 73 ARG A N 1
ATOM 531 C CA . ARG A 1 73 ? -3.440 1.181 12.531 1.00 93.44 73 ARG A CA 1
ATOM 532 C C . ARG A 1 73 ? -4.300 1.452 11.287 1.00 93.44 73 ARG A C 1
ATOM 534 O O . ARG A 1 73 ? -5.046 0.595 10.815 1.00 93.44 73 ARG A O 1
ATOM 541 N N . GLY A 1 74 ? -4.161 2.647 10.722 1.00 94.50 74 GLY A N 1
ATOM 542 C CA . GLY A 1 74 ? -4.732 2.950 9.413 1.00 94.50 74 GLY A CA 1
ATOM 543 C C . GLY A 1 74 ? -3.915 2.344 8.272 1.00 94.50 74 GLY A C 1
ATOM 544 O O . GLY A 1 74 ? -2.795 1.858 8.476 1.00 94.50 74 GLY A O 1
ATOM 545 N N . HIS A 1 75 ? -4.487 2.394 7.068 1.00 96.94 75 HIS A N 1
ATOM 546 C CA . HIS A 1 75 ? -3.804 1.982 5.845 1.00 96.94 75 HIS A CA 1
ATOM 547 C C . HIS A 1 75 ? -2.590 2.866 5.533 1.00 96.94 75 HIS A C 1
ATOM 549 O O . HIS A 1 75 ? -2.579 4.060 5.850 1.00 96.94 75 HIS A O 1
ATOM 555 N N . ARG A 1 76 ? -1.595 2.281 4.870 1.00 97.94 76 ARG A N 1
ATOM 556 C CA . ARG A 1 76 ? -0.393 2.942 4.356 1.00 97.94 76 ARG A CA 1
ATOM 557 C C . ARG A 1 76 ? -0.229 2.590 2.884 1.00 97.94 76 ARG A C 1
ATOM 559 O O . ARG A 1 76 ? -0.048 1.422 2.541 1.00 97.94 76 ARG A O 1
ATOM 566 N N . ILE A 1 77 ? -0.318 3.600 2.030 1.00 98.81 77 ILE A N 1
ATOM 567 C CA . ILE A 1 77 ? -0.351 3.447 0.575 1.00 98.81 77 ILE A CA 1
ATOM 568 C C . ILE A 1 77 ? 0.771 4.296 -0.004 1.00 98.81 77 ILE A C 1
ATOM 570 O O . ILE A 1 77 ? 0.798 5.506 0.218 1.00 98.81 77 ILE A O 1
ATOM 574 N N . ALA A 1 78 ? 1.689 3.668 -0.729 1.00 98.81 78 ALA A N 1
ATOM 575 C CA . ALA A 1 78 ? 2.742 4.353 -1.460 1.00 98.81 78 ALA A CA 1
ATOM 576 C C . ALA A 1 78 ? 2.410 4.378 -2.956 1.00 98.81 78 ALA A C 1
ATOM 578 O O . ALA A 1 78 ? 2.069 3.347 -3.531 1.00 98.81 78 ALA A O 1
ATOM 579 N N . ILE A 1 79 ? 2.518 5.552 -3.574 1.00 98.81 79 ILE A N 1
ATOM 580 C CA . ILE A 1 79 ? 2.380 5.755 -5.017 1.00 98.81 79 ILE A CA 1
ATOM 581 C C . ILE A 1 79 ? 3.670 6.395 -5.507 1.00 98.81 79 ILE A C 1
ATOM 583 O O . ILE A 1 79 ? 3.970 7.541 -5.166 1.00 98.81 79 ILE A O 1
ATOM 587 N N . MET A 1 80 ? 4.444 5.641 -6.274 1.00 98.56 80 MET A N 1
ATOM 588 C CA . MET A 1 80 ? 5.736 6.076 -6.784 1.00 98.56 80 MET A CA 1
ATOM 589 C C . MET A 1 80 ? 5.563 6.675 -8.177 1.00 98.56 80 MET A C 1
ATOM 591 O O . MET A 1 80 ? 4.859 6.107 -9.009 1.00 98.56 80 MET A O 1
ATOM 595 N N . GLY A 1 81 ? 6.194 7.824 -8.416 1.00 98.38 81 GLY A N 1
ATOM 596 C CA . GLY A 1 81 ? 6.478 8.276 -9.774 1.00 98.38 81 GLY A CA 1
ATOM 597 C C . GLY A 1 81 ? 7.655 7.507 -10.371 1.00 98.38 81 GLY A C 1
ATOM 598 O O . GLY A 1 81 ? 8.186 6.577 -9.757 1.00 98.38 81 GLY A O 1
ATOM 599 N N . ASP A 1 82 ? 8.087 7.942 -11.549 1.00 98.44 82 ASP A N 1
ATOM 600 C CA . ASP A 1 82 ? 9.192 7.317 -12.267 1.00 98.44 82 ASP A CA 1
ATOM 601 C C . ASP A 1 82 ? 10.477 7.373 -11.440 1.00 98.44 82 ASP A C 1
ATOM 603 O O . ASP A 1 82 ? 10.815 8.414 -10.858 1.00 98.44 82 ASP A O 1
ATOM 607 N N . SER A 1 83 ? 11.181 6.245 -11.363 1.00 97.75 83 SER A N 1
ATOM 608 C CA . SER A 1 83 ? 12.435 6.138 -10.634 1.00 97.75 83 SER A CA 1
ATOM 609 C C . SER A 1 83 ? 13.256 4.906 -10.998 1.00 97.75 83 SER A C 1
ATOM 611 O O . SER A 1 83 ? 12.709 3.831 -11.222 1.00 97.75 83 SER A O 1
ATOM 613 N N . TYR A 1 84 ? 14.585 5.032 -10.940 1.00 97.00 84 TYR A N 1
ATOM 614 C CA . TYR A 1 84 ? 15.523 3.902 -10.972 1.00 97.00 84 TYR A CA 1
ATOM 615 C C . TYR A 1 84 ? 16.034 3.480 -9.581 1.00 97.00 84 TYR A C 1
ATOM 617 O O . TYR A 1 84 ? 16.696 2.448 -9.461 1.00 97.00 84 TYR A O 1
ATOM 625 N N . ASP A 1 85 ? 15.771 4.280 -8.541 1.00 96.31 85 ASP A N 1
ATOM 626 C CA . ASP A 1 85 ? 16.110 3.984 -7.146 1.00 96.31 85 ASP A CA 1
ATOM 627 C C . ASP A 1 85 ? 15.047 4.556 -6.200 1.00 96.31 85 ASP A C 1
ATOM 629 O O . ASP A 1 85 ? 14.950 5.766 -5.972 1.00 96.31 85 ASP A O 1
ATOM 633 N N . SER A 1 86 ? 14.304 3.637 -5.591 1.00 94.12 86 SER A N 1
ATOM 634 C CA . SER A 1 86 ? 13.175 3.919 -4.705 1.00 94.12 86 SER A CA 1
ATOM 635 C C . SER A 1 86 ? 13.496 3.750 -3.219 1.00 94.12 86 SER A C 1
ATOM 637 O O . SER A 1 86 ? 12.595 3.741 -2.377 1.00 94.12 86 SER A O 1
ATOM 639 N N . SER A 1 87 ? 14.781 3.700 -2.854 1.00 96.38 87 SER A N 1
ATOM 640 C CA . SER A 1 87 ? 15.243 3.630 -1.459 1.00 96.38 87 SER A CA 1
ATOM 641 C C . SER A 1 87 ? 14.767 4.808 -0.586 1.00 96.38 87 SER A C 1
ATOM 643 O O . SER A 1 87 ? 14.772 4.735 0.646 1.00 96.38 87 SER A O 1
ATOM 645 N N . ALA A 1 88 ? 14.315 5.909 -1.199 1.00 97.88 88 ALA A N 1
ATOM 646 C CA . ALA A 1 88 ? 13.714 7.046 -0.501 1.00 97.88 88 ALA A CA 1
ATOM 647 C C . ALA A 1 88 ? 12.436 6.673 0.271 1.00 97.88 88 ALA A C 1
ATOM 649 O O . ALA A 1 88 ? 12.192 7.240 1.340 1.00 97.88 88 ALA A O 1
ATOM 650 N N . LEU A 1 89 ? 11.662 5.702 -0.227 1.00 98.50 89 LEU A N 1
ATOM 651 C CA . LEU A 1 89 ? 10.436 5.232 0.415 1.00 98.50 89 LEU A CA 1
ATOM 652 C C . LEU A 1 89 ? 10.719 4.521 1.735 1.00 98.50 89 LEU A C 1
ATOM 654 O O . LEU A 1 89 ? 10.108 4.844 2.756 1.00 98.50 89 LEU A O 1
ATOM 658 N N . GLU A 1 90 ? 11.688 3.607 1.734 1.00 98.06 90 GLU A N 1
ATOM 659 C CA . GLU A 1 90 ? 12.123 2.929 2.952 1.00 98.06 90 GLU A CA 1
ATOM 660 C C . GLU A 1 90 ? 12.624 3.943 3.987 1.00 98.06 90 GLU A C 1
ATOM 662 O O . GLU A 1 90 ? 12.155 3.952 5.128 1.00 98.06 90 GLU A O 1
ATOM 667 N N . ARG A 1 91 ? 13.511 4.865 3.581 1.00 98.19 91 ARG A N 1
ATOM 668 C CA . ARG A 1 91 ? 14.028 5.917 4.473 1.00 98.19 91 ARG A CA 1
ATOM 669 C C . ARG A 1 91 ? 12.911 6.758 5.089 1.00 98.19 91 ARG A C 1
ATOM 671 O O . ARG A 1 91 ? 12.997 7.130 6.261 1.00 98.19 91 ARG A O 1
ATOM 678 N N . LEU A 1 92 ? 11.875 7.085 4.313 1.00 98.44 92 LEU A N 1
ATOM 679 C CA . LEU A 1 92 ? 10.722 7.830 4.808 1.00 98.44 92 LEU A CA 1
ATOM 680 C C . LEU A 1 92 ? 9.939 7.022 5.850 1.00 98.44 92 LEU A C 1
ATOM 682 O O . LEU A 1 92 ? 9.650 7.554 6.922 1.00 98.44 92 LEU A O 1
ATOM 686 N N . LEU A 1 93 ? 9.620 5.757 5.566 1.00 98.12 93 LEU A N 1
ATOM 687 C CA . LEU A 1 93 ? 8.890 4.887 6.493 1.00 98.12 93 LEU A CA 1
ATOM 688 C C . LEU A 1 93 ? 9.656 4.679 7.802 1.00 98.12 93 LEU A C 1
ATOM 690 O O . LEU A 1 93 ? 9.070 4.846 8.872 1.00 98.12 93 LEU A O 1
ATOM 694 N N . LEU A 1 94 ? 10.962 4.408 7.733 1.00 98.06 94 LEU A N 1
ATOM 695 C CA . LEU A 1 94 ? 11.823 4.293 8.913 1.00 98.06 94 LEU A CA 1
ATOM 696 C C . LEU A 1 94 ? 11.793 5.580 9.745 1.00 98.06 94 LEU A C 1
ATOM 698 O O . LEU A 1 94 ? 11.487 5.547 10.933 1.00 98.06 94 LEU A O 1
ATOM 702 N N . ARG A 1 95 ? 11.969 6.743 9.107 1.00 98.06 95 ARG A N 1
ATOM 703 C CA . ARG A 1 95 ? 11.907 8.041 9.796 1.00 98.06 95 ARG A CA 1
ATOM 704 C C . ARG A 1 95 ? 10.545 8.305 10.447 1.00 98.06 95 ARG A C 1
ATOM 706 O O . ARG A 1 95 ? 10.483 8.938 11.502 1.00 98.06 95 ARG A O 1
ATOM 713 N N . LEU A 1 96 ? 9.445 7.896 9.817 1.00 97.19 96 LEU A N 1
ATOM 714 C CA . LEU A 1 96 ? 8.109 8.034 10.402 1.00 97.19 96 LEU A CA 1
ATOM 715 C C . LEU A 1 96 ? 7.914 7.086 11.589 1.00 97.19 96 LEU A C 1
ATOM 717 O O . LEU A 1 96 ? 7.273 7.485 12.564 1.00 97.19 96 LEU A O 1
ATOM 721 N N . ALA A 1 97 ? 8.470 5.875 11.527 1.00 95.81 97 ALA A N 1
ATOM 722 C CA . ALA A 1 97 ? 8.450 4.921 12.629 1.00 95.81 97 ALA A CA 1
ATOM 723 C C . ALA A 1 97 ? 9.266 5.440 13.826 1.00 95.81 97 ALA A C 1
ATOM 725 O O . ALA A 1 97 ? 8.737 5.503 14.935 1.00 95.81 97 ALA A O 1
ATOM 726 N N . ASP A 1 98 ? 10.479 5.950 13.593 1.00 97.00 98 ASP A N 1
ATOM 727 C CA . ASP A 1 98 ? 11.335 6.555 14.628 1.00 97.00 98 ASP A CA 1
ATOM 728 C C . ASP A 1 98 ? 10.644 7.733 15.327 1.00 97.00 98 ASP A C 1
ATOM 730 O O . ASP A 1 98 ? 10.704 7.897 16.546 1.00 97.00 98 ASP A O 1
ATOM 734 N N . LYS A 1 99 ? 9.913 8.546 14.555 1.00 96.19 99 LYS A N 1
ATOM 735 C CA . LYS A 1 99 ? 9.110 9.668 15.067 1.00 96.19 99 LYS A CA 1
ATOM 736 C C . LYS A 1 99 ? 7.764 9.241 15.663 1.00 96.19 99 LYS A C 1
ATOM 738 O O . LYS A 1 99 ? 6.951 10.114 15.982 1.00 96.19 99 LYS A O 1
ATOM 743 N N . ARG A 1 100 ? 7.499 7.934 15.776 1.00 93.25 100 ARG A N 1
ATOM 744 C CA . ARG A 1 100 ? 6.240 7.339 16.260 1.00 93.25 100 ARG A CA 1
ATOM 745 C C . ARG A 1 100 ? 4.999 7.863 15.528 1.00 93.25 100 ARG A C 1
ATOM 747 O O . ARG A 1 100 ? 3.915 7.952 16.096 1.00 93.25 100 ARG A O 1
ATOM 754 N N . LYS A 1 101 ? 5.154 8.253 14.259 1.00 93.62 101 LYS A N 1
ATOM 755 C CA . LYS A 1 101 ? 4.045 8.648 13.373 1.00 93.62 101 LYS A CA 1
ATOM 756 C C . LYS A 1 101 ? 3.361 7.436 12.756 1.00 93.62 101 LYS A C 1
ATOM 758 O O . LYS A 1 101 ? 2.181 7.501 12.431 1.00 93.62 101 LYS A O 1
ATOM 763 N N . ILE A 1 102 ? 4.091 6.332 12.639 1.00 94.00 102 ILE A N 1
ATOM 764 C CA . ILE A 1 102 ? 3.572 5.015 12.285 1.00 94.00 102 ILE A CA 1
ATOM 765 C C . ILE A 1 102 ? 4.137 3.978 13.259 1.00 94.00 102 ILE A C 1
ATOM 767 O O . ILE A 1 102 ? 5.217 4.170 13.807 1.00 94.00 102 ILE A O 1
ATOM 771 N N . SER A 1 103 ? 3.407 2.888 13.489 1.00 90.94 103 SER A N 1
ATOM 772 C CA . SER A 1 103 ? 3.818 1.833 14.424 1.00 90.94 103 SER A CA 1
ATOM 773 C C . SER A 1 103 ? 4.961 0.959 13.908 1.00 90.94 103 SER A C 1
ATOM 775 O O . SER A 1 103 ? 5.730 0.437 14.704 1.00 90.94 103 SER A O 1
ATOM 777 N N . GLN A 1 104 ? 5.049 0.764 12.591 1.00 92.81 104 GLN A N 1
ATOM 778 C CA . GLN A 1 104 ? 6.038 -0.090 11.928 1.00 92.81 104 GLN A CA 1
ATOM 779 C C . GLN A 1 104 ? 6.294 0.452 10.514 1.00 92.81 104 GLN A C 1
ATOM 781 O O . GLN A 1 104 ? 5.384 1.058 9.943 1.00 92.81 104 GLN A O 1
ATOM 786 N N . PRO A 1 105 ? 7.476 0.235 9.919 1.00 95.62 105 PRO A N 1
ATOM 787 C CA . PRO A 1 105 ? 7.792 0.673 8.560 1.00 95.62 105 PRO A CA 1
ATOM 788 C C . PRO A 1 105 ? 7.245 -0.311 7.508 1.00 95.62 105 PRO A C 1
ATOM 790 O O . PRO A 1 105 ? 7.997 -0.880 6.727 1.00 95.62 105 PRO A O 1
ATOM 793 N N . THR A 1 106 ? 5.930 -0.547 7.514 1.00 96.38 106 THR A N 1
ATOM 794 C CA . THR A 1 106 ? 5.255 -1.482 6.593 1.00 96.38 106 THR A CA 1
ATOM 795 C C . THR A 1 106 ? 4.267 -0.775 5.672 1.00 96.38 106 THR A C 1
ATOM 797 O O . THR A 1 106 ? 3.773 0.305 6.014 1.00 96.38 106 THR A O 1
ATOM 800 N N . LEU A 1 107 ? 3.943 -1.393 4.533 1.00 97.62 107 LEU A N 1
ATOM 801 C CA . LEU A 1 107 ? 2.958 -0.901 3.563 1.00 97.62 107 LEU A CA 1
ATOM 802 C C . LEU A 1 107 ? 1.787 -1.868 3.385 1.00 97.62 107 LEU A C 1
ATOM 804 O O . LEU A 1 107 ? 1.923 -3.075 3.540 1.00 97.62 107 LEU A O 1
ATOM 808 N N . ASP A 1 108 ? 0.623 -1.334 3.023 1.00 98.25 108 ASP A N 1
ATOM 809 C CA . ASP A 1 108 ? -0.488 -2.152 2.531 1.00 98.25 108 ASP A CA 1
ATOM 810 C C . ASP A 1 108 ? -0.464 -2.219 1.009 1.00 98.25 108 ASP A C 1
ATOM 812 O O . ASP A 1 108 ? -0.591 -3.300 0.444 1.00 98.25 108 ASP A O 1
ATOM 816 N N . VAL A 1 109 ? -0.244 -1.079 0.352 1.00 98.81 109 VAL A N 1
ATOM 817 C CA . VAL A 1 109 ? -0.191 -0.983 -1.110 1.00 98.81 109 VAL A CA 1
ATOM 818 C C . VAL A 1 109 ? 1.063 -0.232 -1.535 1.00 98.81 109 VAL A C 1
ATOM 820 O O . VAL A 1 109 ? 1.365 0.830 -0.983 1.00 98.81 109 VAL A O 1
ATOM 823 N N . LEU A 1 110 ? 1.756 -0.765 -2.537 1.00 98.88 110 LEU A N 1
ATOM 824 C CA . LEU A 1 110 ? 2.818 -0.091 -3.271 1.00 98.88 110 LEU A CA 1
ATOM 825 C C . LEU A 1 110 ? 2.443 -0.052 -4.757 1.00 98.88 110 LEU A C 1
ATOM 827 O O . LEU A 1 110 ? 2.366 -1.095 -5.395 1.00 98.88 110 LEU A O 1
ATOM 831 N N . VAL A 1 111 ? 2.216 1.140 -5.305 1.00 98.88 111 VAL A N 1
ATOM 832 C CA . VAL A 1 111 ? 2.106 1.366 -6.754 1.00 98.88 111 VAL A CA 1
ATOM 833 C C . VAL A 1 111 ? 3.467 1.814 -7.256 1.00 98.88 111 VAL A C 1
ATOM 835 O O . VAL A 1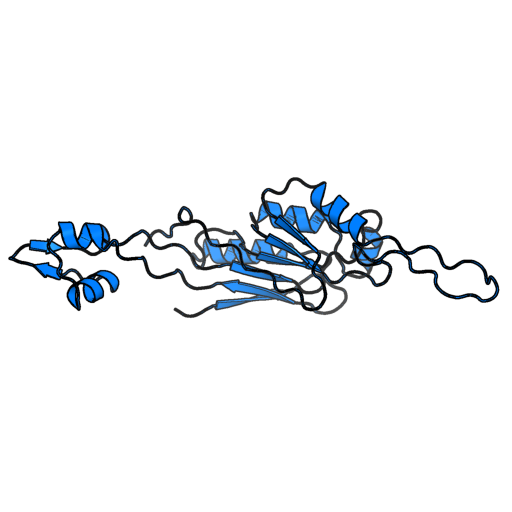 111 ? 3.993 2.816 -6.766 1.00 98.88 111 VAL A O 1
ATOM 838 N N . HIS A 1 112 ? 4.047 1.075 -8.196 1.00 98.81 112 HIS A N 1
ATOM 839 C CA . HIS A 1 112 ? 5.409 1.320 -8.651 1.00 98.81 112 HIS A CA 1
ATOM 840 C C . HIS A 1 112 ? 5.570 1.044 -10.143 1.00 98.81 112 HIS A C 1
ATOM 842 O O . HIS A 1 112 ? 5.002 0.094 -10.679 1.00 98.81 112 HIS A O 1
ATOM 848 N N . GLU A 1 113 ? 6.380 1.855 -10.819 1.00 98.44 113 GLU A N 1
ATOM 849 C CA . GLU A 1 113 ? 6.751 1.577 -12.201 1.00 98.44 113 GLU A CA 1
ATOM 850 C C . GLU A 1 113 ? 7.610 0.309 -12.335 1.00 98.44 113 GLU A C 1
ATOM 852 O O . GLU A 1 113 ? 8.454 0.020 -11.486 1.00 98.44 113 GLU A O 1
ATOM 857 N N . ALA A 1 114 ? 7.420 -0.432 -13.421 1.00 97.25 114 ALA A N 1
ATOM 858 C CA . ALA A 1 114 ? 8.335 -1.478 -13.868 1.00 97.25 114 ALA A CA 1
ATOM 859 C C . ALA A 1 114 ? 8.452 -1.376 -15.390 1.00 97.25 114 ALA A C 1
ATOM 861 O O . ALA A 1 114 ? 7.863 -2.152 -16.140 1.00 97.25 114 ALA A O 1
ATOM 862 N N . THR A 1 115 ? 9.153 -0.339 -15.848 1.00 97.75 115 THR A N 1
ATOM 863 C CA . THR A 1 115 ? 9.089 0.102 -17.245 1.00 97.75 115 THR A CA 1
ATOM 864 C C . THR A 1 115 ? 9.658 -0.920 -18.228 1.00 97.75 115 THR A C 1
ATOM 866 O O . THR A 1 115 ? 9.145 -1.042 -19.345 1.00 97.75 115 THR A O 1
ATOM 869 N N . LEU A 1 116 ? 10.719 -1.641 -17.848 1.00 98.19 116 LEU A N 1
ATOM 870 C CA . LEU A 1 116 ? 11.409 -2.626 -18.688 1.00 98.19 116 LEU A CA 1
ATOM 871 C C . LEU A 1 116 ? 11.675 -3.930 -17.928 1.00 98.19 116 LEU A C 1
ATOM 873 O O . LEU A 1 116 ? 11.690 -3.933 -16.706 1.00 98.19 116 LEU A O 1
ATOM 877 N N . GLN A 1 117 ? 11.925 -5.015 -18.662 1.00 98.06 117 GLN A N 1
ATOM 878 C CA . GLN A 1 117 ? 12.303 -6.316 -18.113 1.00 98.06 117 GLN A CA 1
ATOM 879 C C . GLN A 1 117 ? 13.714 -6.287 -17.502 1.00 98.06 117 GLN A C 1
ATOM 881 O O . GLN A 1 117 ? 14.547 -5.457 -17.884 1.00 98.06 117 GLN A O 1
ATOM 886 N N . ASP A 1 118 ? 14.014 -7.206 -16.591 1.00 98.25 118 ASP A N 1
ATOM 887 C CA . ASP A 1 118 ? 15.259 -7.230 -15.812 1.00 98.25 118 ASP A CA 1
ATOM 888 C C . ASP A 1 118 ? 16.512 -7.345 -16.693 1.00 98.25 118 ASP A C 1
ATOM 890 O O . ASP A 1 118 ? 17.543 -6.729 -16.402 1.00 98.25 118 ASP A O 1
ATOM 894 N N . SER A 1 119 ? 16.428 -8.042 -17.834 1.00 97.94 119 SER A N 1
ATOM 895 C CA . SER A 1 119 ? 17.542 -8.127 -18.795 1.00 97.94 119 SER A CA 1
ATOM 896 C C . SER A 1 119 ? 17.938 -6.766 -19.396 1.00 97.94 119 SER A C 1
ATOM 898 O O . SER A 1 119 ? 18.967 -6.654 -20.060 1.00 97.94 119 SER A O 1
ATOM 900 N N . MET A 1 120 ? 17.111 -5.736 -19.201 1.00 97.75 120 MET A N 1
ATOM 901 C CA . MET A 1 120 ? 17.299 -4.367 -19.678 1.00 97.75 120 MET A CA 1
ATOM 902 C C . MET A 1 120 ? 17.572 -3.373 -18.544 1.00 97.75 120 MET A C 1
ATOM 904 O O . MET A 1 120 ? 17.458 -2.162 -18.740 1.00 97.75 120 MET A O 1
ATOM 908 N N . ARG A 1 121 ? 17.943 -3.856 -17.355 1.00 97.69 121 ARG A N 1
ATOM 909 C CA . ARG A 1 121 ? 18.129 -3.029 -16.157 1.00 97.69 121 ARG A CA 1
ATOM 910 C C . ARG A 1 121 ? 19.031 -1.816 -16.357 1.00 97.69 121 ARG A C 1
ATOM 912 O O . ARG A 1 121 ? 18.714 -0.745 -15.851 1.00 97.69 121 ARG A O 1
ATOM 919 N N . GLU A 1 122 ? 20.122 -1.950 -17.104 1.00 98.00 122 GLU A N 1
ATOM 920 C CA . GLU A 1 122 ? 21.030 -0.823 -17.348 1.00 98.00 122 GLU A CA 1
ATOM 921 C C . GLU A 1 122 ? 20.418 0.242 -18.275 1.00 98.00 122 GLU A C 1
ATOM 923 O O . GLU A 1 122 ? 20.606 1.442 -18.058 1.00 98.00 122 GLU A O 1
ATOM 928 N N . GLU A 1 123 ? 19.617 -0.176 -19.262 1.00 98.06 123 GLU A N 1
ATOM 929 C CA . GLU A 1 123 ? 18.856 0.752 -20.105 1.00 98.06 123 GLU A CA 1
ATOM 930 C C . GLU A 1 123 ? 17.782 1.468 -19.281 1.00 98.06 123 GLU A C 1
ATOM 932 O O . GLU A 1 123 ? 17.658 2.691 -19.372 1.00 98.06 123 GLU A O 1
ATOM 937 N N . ALA A 1 124 ? 17.042 0.723 -18.452 1.00 97.88 124 ALA A N 1
ATOM 938 C CA . ALA A 1 124 ? 16.041 1.282 -17.549 1.00 97.88 124 ALA A CA 1
ATOM 939 C C . ALA A 1 124 ? 16.680 2.338 -16.644 1.00 97.88 124 ALA A C 1
ATOM 941 O O . ALA A 1 124 ? 16.258 3.491 -16.654 1.00 97.88 124 ALA A O 1
ATOM 942 N N . ARG A 1 125 ? 17.782 1.986 -15.972 1.00 97.81 125 ARG A N 1
ATOM 943 C CA . ARG A 1 125 ? 18.526 2.877 -15.076 1.00 97.81 125 ARG A CA 1
ATOM 944 C C . ARG A 1 125 ? 18.986 4.154 -15.772 1.00 97.81 125 ARG A C 1
ATOM 946 O O . ARG A 1 125 ? 18.775 5.241 -15.243 1.00 97.81 125 ARG A O 1
ATOM 953 N N . THR A 1 126 ? 19.573 4.036 -16.964 1.00 97.94 126 THR A N 1
ATOM 954 C CA . THR A 1 126 ? 20.037 5.189 -17.759 1.00 97.94 126 THR A CA 1
ATOM 955 C C . THR A 1 126 ? 18.893 6.144 -18.105 1.00 97.94 126 THR A C 1
ATOM 957 O O . THR A 1 126 ? 19.077 7.359 -18.107 1.00 97.94 126 THR A O 1
ATOM 960 N N . LYS A 1 127 ? 17.695 5.605 -18.355 1.00 97.81 127 LYS A N 1
ATOM 961 C CA . LYS A 1 127 ? 16.472 6.379 -18.623 1.00 97.81 127 LYS A CA 1
ATOM 962 C C . LYS A 1 127 ? 15.726 6.801 -17.353 1.00 97.81 127 LYS A C 1
ATOM 964 O O . LYS A 1 127 ? 14.700 7.463 -17.435 1.00 97.81 127 LYS A O 1
ATOM 969 N N . GLY A 1 128 ? 16.259 6.458 -16.184 1.00 97.81 128 GLY A N 1
ATOM 970 C CA . GLY A 1 128 ? 15.701 6.802 -14.887 1.00 97.81 128 GLY A CA 1
ATOM 971 C C . GLY A 1 128 ? 14.535 5.924 -14.432 1.00 97.81 128 GLY A C 1
ATOM 972 O O . GLY A 1 128 ? 13.751 6.383 -13.611 1.00 97.81 128 GLY A O 1
ATOM 973 N N . HIS A 1 129 ? 14.431 4.699 -14.941 1.00 98.50 129 HIS A N 1
ATOM 974 C CA . HIS A 1 129 ? 13.337 3.762 -14.699 1.00 98.50 129 HIS A CA 1
ATOM 975 C C . HIS A 1 129 ? 13.765 2.483 -13.973 1.00 98.50 129 HIS A C 1
ATOM 977 O O . HIS A 1 129 ? 14.949 2.132 -13.914 1.00 98.50 129 HIS A O 1
ATOM 983 N N . SER A 1 130 ? 12.768 1.761 -13.467 1.00 98.38 130 SER A N 1
ATOM 984 C CA . SER A 1 130 ? 12.905 0.505 -12.735 1.00 98.38 130 SER A CA 1
ATOM 985 C C . SER A 1 130 ? 12.583 -0.724 -13.587 1.00 98.38 130 SER A C 1
ATOM 987 O O . SER A 1 130 ? 11.995 -0.655 -14.668 1.00 98.38 130 SER A O 1
ATOM 989 N N . THR A 1 131 ? 12.988 -1.873 -13.053 1.00 98.62 131 THR A N 1
ATOM 990 C CA . THR A 1 131 ? 12.698 -3.220 -13.572 1.00 98.62 131 THR A CA 1
ATOM 991 C C . THR A 1 131 ? 11.985 -4.035 -12.481 1.00 98.62 131 THR A C 1
ATOM 993 O O . THR A 1 131 ? 12.050 -3.625 -11.317 1.00 98.62 131 THR A O 1
ATOM 996 N N . PRO A 1 132 ? 11.275 -5.133 -12.800 1.00 98.50 132 PRO A N 1
ATOM 997 C CA . PRO A 1 132 ? 10.465 -5.871 -11.833 1.00 98.50 132 PRO A CA 1
ATOM 998 C C . PRO A 1 132 ? 11.213 -6.320 -10.574 1.00 98.50 132 PRO A C 1
ATOM 1000 O O . PRO A 1 132 ? 10.739 -6.057 -9.467 1.00 98.50 132 PRO A O 1
ATOM 1003 N N . THR A 1 133 ? 12.387 -6.945 -10.705 1.00 98.31 133 THR A N 1
ATOM 1004 C CA . THR A 1 133 ? 13.087 -7.546 -9.557 1.00 98.31 133 THR A CA 1
ATOM 1005 C C . THR A 1 133 ? 13.360 -6.560 -8.411 1.00 98.31 133 THR A C 1
ATOM 1007 O O . THR A 1 133 ? 12.934 -6.836 -7.285 1.00 98.31 133 THR A O 1
ATOM 1010 N N . PRO A 1 134 ? 14.033 -5.406 -8.619 1.00 97.94 134 PRO A N 1
ATOM 1011 C CA . PRO A 1 134 ? 14.301 -4.468 -7.524 1.00 97.94 134 PRO A CA 1
ATOM 1012 C C . PRO A 1 134 ? 13.024 -3.887 -6.899 1.00 97.94 134 PRO A C 1
ATOM 1014 O O . PRO A 1 134 ? 13.008 -3.570 -5.710 1.00 97.94 134 PRO A O 1
ATOM 1017 N N . VAL A 1 135 ? 11.941 -3.779 -7.672 1.00 98.56 135 VAL A N 1
ATOM 1018 C CA . VAL A 1 135 ? 10.650 -3.284 -7.180 1.00 98.56 135 VAL A CA 1
ATOM 1019 C C . VAL A 1 135 ? 9.995 -4.296 -6.243 1.00 98.56 135 VAL A C 1
ATOM 1021 O O . VAL A 1 135 ? 9.536 -3.923 -5.162 1.00 98.56 135 VAL A O 1
ATOM 1024 N N . VAL A 1 136 ? 9.998 -5.581 -6.608 1.00 98.62 136 VAL A N 1
ATOM 1025 C CA . VAL A 1 136 ? 9.463 -6.644 -5.743 1.00 98.62 136 VAL A CA 1
ATOM 1026 C C . VAL A 1 136 ? 10.316 -6.815 -4.490 1.00 98.62 136 VAL A C 1
ATOM 1028 O O . VAL A 1 136 ? 9.770 -6.985 -3.403 1.00 98.62 136 VAL A O 1
ATOM 1031 N N . GLN A 1 137 ? 11.642 -6.689 -4.598 1.00 98.50 137 GLN A N 1
ATOM 1032 C CA . GLN A 1 137 ? 12.536 -6.715 -3.435 1.00 98.50 137 GLN A CA 1
ATOM 1033 C C . GLN A 1 137 ? 12.189 -5.612 -2.425 1.00 98.50 137 GLN A C 1
ATOM 1035 O O . GLN A 1 137 ? 12.064 -5.891 -1.232 1.00 98.50 137 GLN A O 1
ATOM 1040 N N . LEU A 1 138 ? 11.955 -4.382 -2.898 1.00 98.38 138 LEU A N 1
ATOM 1041 C CA . LEU A 1 138 ? 11.496 -3.282 -2.049 1.00 98.38 138 LEU A CA 1
ATOM 1042 C C . LEU A 1 138 ? 10.124 -3.582 -1.424 1.00 98.38 138 LEU A C 1
ATOM 1044 O O . LEU A 1 138 ? 9.921 -3.351 -0.231 1.00 98.38 138 LEU A O 1
ATOM 1048 N N . ALA A 1 139 ? 9.182 -4.115 -2.208 1.00 98.62 139 ALA A N 1
ATOM 1049 C CA . ALA A 1 139 ? 7.855 -4.488 -1.723 1.00 98.62 139 ALA A CA 1
ATOM 1050 C C . ALA A 1 139 ? 7.928 -5.546 -0.608 1.00 98.62 139 ALA A C 1
ATOM 1052 O O . ALA A 1 139 ? 7.283 -5.389 0.431 1.00 98.62 139 ALA A O 1
ATOM 1053 N N . ALA A 1 140 ? 8.754 -6.579 -0.788 1.00 98.38 140 ALA A N 1
ATOM 1054 C CA . ALA A 1 140 ? 8.986 -7.631 0.195 1.00 98.38 140 ALA A CA 1
ATOM 1055 C C . ALA A 1 140 ? 9.637 -7.085 1.474 1.00 98.38 140 ALA A C 1
ATOM 1057 O O . ALA A 1 140 ? 9.161 -7.357 2.578 1.00 98.38 140 ALA A O 1
ATOM 1058 N N . GLN A 1 141 ? 10.664 -6.243 1.339 1.00 97.94 141 GLN A N 1
ATOM 1059 C CA . GLN A 1 141 ? 11.345 -5.597 2.465 1.00 97.94 141 GLN A CA 1
ATOM 1060 C C . GLN A 1 141 ? 10.390 -4.741 3.308 1.00 97.94 141 GLN A C 1
ATOM 1062 O O . GLN A 1 141 ? 10.431 -4.780 4.539 1.00 97.94 141 GLN A O 1
ATOM 1067 N N . LEU A 1 142 ? 9.483 -4.014 2.653 1.00 97.88 142 LEU A N 1
ATOM 1068 C CA . LEU A 1 142 ? 8.460 -3.189 3.302 1.00 97.88 142 LEU A CA 1
ATOM 1069 C C . LEU A 1 142 ? 7.192 -3.968 3.673 1.00 97.88 142 LEU A C 1
ATOM 1071 O O . LEU A 1 142 ? 6.214 -3.367 4.131 1.00 97.88 142 LEU A O 1
ATOM 1075 N N . LYS A 1 143 ? 7.194 -5.295 3.490 1.00 97.25 143 LYS A N 1
ATOM 1076 C CA . LYS A 1 143 ? 6.062 -6.191 3.761 1.00 97.25 143 LYS A CA 1
ATOM 1077 C C . LYS A 1 143 ? 4.759 -5.674 3.146 1.00 97.25 143 LYS A C 1
ATOM 1079 O O . LYS A 1 143 ? 3.712 -5.697 3.796 1.00 97.25 143 LYS A O 1
ATOM 1084 N N . ALA A 1 144 ? 4.850 -5.144 1.926 1.00 98.31 144 ALA A N 1
ATOM 1085 C CA . ALA A 1 144 ? 3.689 -4.707 1.169 1.00 98.31 144 ALA A CA 1
ATOM 1086 C C . ALA A 1 144 ? 2.738 -5.893 0.976 1.00 98.31 144 ALA A C 1
ATOM 1088 O O . ALA A 1 144 ? 3.175 -7.014 0.731 1.00 98.31 144 ALA A O 1
ATOM 1089 N N . ARG A 1 145 ? 1.431 -5.655 1.089 1.00 97.88 145 ARG A N 1
ATOM 1090 C CA . ARG A 1 145 ? 0.422 -6.701 0.849 1.00 97.88 145 ARG A CA 1
ATOM 1091 C C . ARG A 1 145 ? 0.048 -6.801 -0.613 1.00 97.88 145 ARG A C 1
ATOM 1093 O O . ARG A 1 145 ? -0.245 -7.887 -1.091 1.00 97.88 145 ARG A O 1
ATOM 1100 N N . LEU A 1 146 ? 0.036 -5.657 -1.282 1.00 98.75 146 LEU A N 1
ATOM 1101 C CA . LEU A 1 146 ? -0.305 -5.525 -2.681 1.00 98.75 146 LEU A CA 1
ATOM 1102 C C . LEU A 1 146 ? 0.743 -4.651 -3.369 1.00 98.75 146 LEU A C 1
ATOM 1104 O O . LEU A 1 146 ? 0.917 -3.481 -3.021 1.00 98.75 146 LEU A O 1
ATOM 1108 N N . LEU A 1 147 ? 1.430 -5.227 -4.347 1.00 98.81 147 LEU A N 1
ATOM 1109 C CA . LEU A 1 147 ? 2.298 -4.532 -5.283 1.00 98.81 147 LEU A CA 1
ATOM 1110 C C . LEU A 1 147 ? 1.567 -4.391 -6.618 1.00 98.81 147 LEU A C 1
ATOM 1112 O O . LEU A 1 147 ? 1.175 -5.381 -7.232 1.00 98.81 147 LEU A O 1
ATOM 1116 N N . ILE A 1 148 ? 1.413 -3.156 -7.075 1.00 98.75 148 ILE A N 1
ATOM 1117 C CA . ILE A 1 148 ? 0.790 -2.823 -8.352 1.00 98.75 148 ILE A CA 1
ATOM 1118 C C . ILE A 1 148 ? 1.886 -2.282 -9.264 1.00 98.75 148 ILE A C 1
ATOM 1120 O O . ILE A 1 148 ? 2.397 -1.182 -9.040 1.00 98.75 148 ILE A O 1
ATOM 1124 N N . LEU A 1 149 ? 2.252 -3.061 -10.277 1.00 98.56 149 LEU A N 1
ATOM 1125 C CA . LEU A 1 149 ? 3.208 -2.644 -11.297 1.00 98.56 149 LEU A CA 1
ATOM 1126 C C . LEU A 1 149 ? 2.496 -1.813 -12.363 1.00 98.56 149 LEU A C 1
ATOM 1128 O O . LEU A 1 149 ? 1.389 -2.151 -12.772 1.00 98.56 149 LEU A O 1
ATOM 1132 N N . THR A 1 150 ? 3.117 -0.726 -12.810 1.00 98.44 150 THR A N 1
ATOM 1133 C CA . THR A 1 150 ? 2.550 0.180 -13.821 1.00 98.44 150 THR A CA 1
ATOM 1134 C C . THR A 1 150 ? 3.646 0.822 -14.682 1.00 98.44 150 THR A C 1
ATOM 1136 O O . THR A 1 150 ? 4.810 0.423 -14.607 1.00 98.44 150 THR A O 1
ATOM 1139 N N . HIS A 1 151 ? 3.274 1.818 -15.496 1.00 98.00 151 HIS A N 1
ATOM 1140 C CA . HIS A 1 151 ? 4.165 2.608 -16.348 1.00 98.00 151 HIS A CA 1
ATOM 1141 C C . HIS A 1 151 ? 4.995 1.722 -17.290 1.00 98.00 151 HIS A C 1
ATOM 1143 O O . HIS A 1 151 ? 6.219 1.785 -17.368 1.00 98.00 151 HIS A O 1
ATOM 1149 N N . PHE A 1 152 ? 4.311 0.821 -17.991 1.00 97.69 152 PHE A N 1
ATOM 1150 C CA . PHE A 1 152 ? 4.981 -0.124 -18.870 1.00 97.69 152 PHE A CA 1
ATOM 1151 C C . PHE A 1 152 ? 5.406 0.530 -20.181 1.00 97.69 152 PHE A C 1
ATOM 1153 O O . PHE A 1 152 ? 4.658 1.291 -20.796 1.00 97.69 152 PHE A O 1
ATOM 1160 N N . SER A 1 153 ? 6.586 0.166 -20.679 1.00 96.50 153 SER A N 1
ATOM 1161 C CA . SER A 1 153 ? 7.010 0.599 -22.007 1.00 96.50 153 SER A CA 1
ATOM 1162 C C . SER A 1 153 ? 6.048 0.090 -23.093 1.00 96.50 153 SER A C 1
ATOM 1164 O O . SER A 1 153 ? 5.725 -1.095 -23.148 1.00 96.50 153 SER A O 1
ATOM 1166 N N . HIS A 1 154 ? 5.690 0.953 -24.052 1.00 93.75 154 HIS A N 1
ATOM 1167 C CA . HIS A 1 154 ? 4.866 0.620 -25.232 1.00 93.75 154 HIS A CA 1
ATOM 1168 C C . HIS A 1 154 ? 5.415 -0.511 -26.124 1.00 93.75 154 HIS A C 1
ATOM 1170 O O . HIS A 1 154 ? 4.776 -0.912 -27.109 1.00 93.75 154 HIS A O 1
ATOM 1176 N N . ARG A 1 155 ? 6.625 -1.002 -25.834 1.00 93.62 155 ARG A N 1
ATOM 1177 C CA . ARG A 1 155 ? 7.173 -2.204 -26.465 1.00 93.62 155 ARG A CA 1
ATOM 1178 C C . ARG A 1 155 ? 6.417 -3.466 -26.079 1.00 93.62 155 ARG A C 1
ATOM 1180 O O . ARG A 1 155 ? 6.507 -4.420 -26.838 1.00 93.62 155 ARG A O 1
ATOM 1187 N N . TYR A 1 156 ? 5.725 -3.476 -24.940 1.00 94.06 156 TYR A N 1
ATOM 1188 C CA . TYR A 1 156 ? 5.013 -4.656 -24.477 1.00 94.06 156 TYR A CA 1
ATOM 1189 C C . TYR A 1 156 ? 3.566 -4.668 -24.968 1.00 94.06 156 TYR A C 1
ATOM 1191 O O . TYR A 1 156 ? 2.914 -3.624 -25.036 1.00 94.06 156 TYR A O 1
ATOM 1199 N N . THR A 1 157 ? 3.054 -5.848 -25.306 1.00 92.62 157 THR A N 1
ATOM 1200 C CA . THR A 1 157 ? 1.622 -6.068 -25.542 1.00 92.62 157 THR A CA 1
ATOM 1201 C C . THR A 1 157 ? 0.910 -6.430 -24.233 1.00 92.62 157 THR A C 1
ATOM 1203 O O . THR A 1 157 ? 1.504 -7.093 -23.380 1.00 92.62 157 THR A O 1
ATOM 1206 N N . PRO A 1 158 ? -0.355 -6.014 -2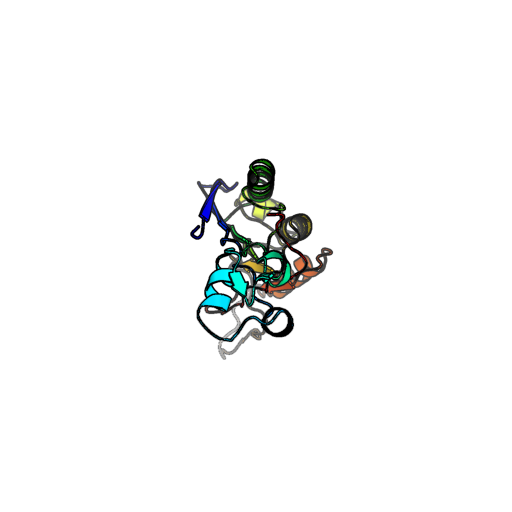4.033 1.00 87.06 158 PRO A N 1
ATOM 1207 C CA . PRO A 1 158 ? -1.125 -6.396 -22.849 1.00 87.06 158 PRO A CA 1
ATOM 1208 C C . PRO A 1 158 ? -1.307 -7.911 -22.711 1.00 87.06 158 PRO A C 1
ATOM 1210 O O . PRO A 1 158 ? -1.410 -8.629 -23.708 1.00 87.06 158 PRO A O 1
ATOM 1213 N N . VAL A 1 159 ? -1.424 -8.394 -21.472 1.00 82.31 159 VAL A N 1
ATOM 1214 C CA . VAL A 1 159 ? -1.740 -9.804 -21.196 1.00 82.31 159 VAL A CA 1
ATOM 1215 C C . VAL A 1 159 ? -3.154 -10.115 -21.707 1.00 82.31 159 VAL A C 1
ATOM 1217 O O . VAL A 1 159 ? -4.097 -9.385 -21.424 1.00 82.31 159 VAL A O 1
ATOM 1220 N N . GLY A 1 160 ? -3.314 -11.194 -22.478 1.00 71.44 160 GLY A N 1
ATOM 1221 C CA . GLY A 1 160 ? -4.629 -11.659 -22.943 1.00 71.44 160 GLY A CA 1
ATOM 1222 C C . GLY A 1 160 ? -5.160 -11.022 -24.234 1.00 71.44 160 GLY A C 1
ATOM 1223 O O . GLY A 1 160 ? -6.237 -11.411 -24.684 1.00 71.44 160 GLY A O 1
ATOM 1224 N N . ARG A 1 161 ? -4.421 -10.113 -24.890 1.00 54.56 161 ARG A N 1
ATOM 1225 C CA . ARG A 1 161 ? -4.701 -9.754 -26.292 1.00 54.56 161 ARG A CA 1
ATOM 1226 C C . ARG A 1 161 ? -3.935 -10.709 -27.215 1.00 54.56 161 ARG A C 1
ATOM 1228 O O . ARG A 1 161 ? -2.706 -10.674 -27.196 1.00 54.56 161 ARG A O 1
ATOM 1235 N N . PRO A 1 162 ? -4.601 -11.560 -28.020 1.00 44.47 162 PRO A N 1
ATOM 1236 C CA . PRO A 1 162 ? -3.902 -12.272 -29.082 1.00 44.47 162 PRO A CA 1
ATOM 1237 C C . PRO A 1 162 ? -3.294 -11.250 -30.051 1.00 44.47 162 PRO A C 1
ATOM 1239 O O . PRO A 1 162 ? -3.896 -10.204 -30.300 1.00 44.47 162 PRO A O 1
ATOM 1242 N N . ASN A 1 163 ? -2.116 -11.550 -30.602 1.00 48.47 163 ASN A N 1
ATOM 1243 C CA . ASN A 1 163 ? -1.522 -10.774 -31.690 1.00 48.47 163 ASN A CA 1
ATOM 1244 C C . ASN A 1 163 ? -2.474 -10.835 -32.896 1.00 48.47 163 ASN A C 1
ATOM 1246 O O . ASN A 1 163 ? -2.425 -11.767 -33.693 1.00 48.47 163 ASN A O 1
ATOM 1250 N N . THR A 1 164 ? -3.408 -9.890 -33.007 1.00 42.75 164 THR A N 1
ATOM 1251 C CA . THR A 1 164 ? -4.341 -9.826 -34.133 1.00 42.75 164 THR A CA 1
ATOM 1252 C C . THR A 1 164 ? -3.610 -9.301 -35.360 1.00 42.75 164 THR A C 1
ATOM 1254 O O . THR A 1 164 ? -3.646 -8.109 -35.655 1.00 42.75 164 THR A O 1
ATOM 1257 N N . THR A 1 165 ? -2.986 -10.196 -36.118 1.00 46.34 165 THR A N 1
ATOM 1258 C CA . THR A 1 165 ? -2.821 -10.022 -37.562 1.00 46.34 165 THR A CA 1
ATOM 1259 C C . THR A 1 165 ? -4.171 -10.291 -38.226 1.00 46.34 165 THR A C 1
ATOM 1261 O O . THR A 1 165 ? -4.466 -11.398 -38.665 1.00 46.34 165 THR A O 1
ATOM 1264 N N . GLN A 1 166 ? -5.031 -9.273 -38.298 1.00 41.06 166 GLN A N 1
ATOM 1265 C CA . GLN A 1 166 ? -6.112 -9.248 -39.285 1.00 41.06 166 GLN A CA 1
ATOM 1266 C C . GLN A 1 166 ? -5.893 -8.081 -40.241 1.00 41.06 166 GLN A C 1
ATOM 1268 O O . GLN A 1 166 ? -6.094 -6.920 -39.900 1.00 41.06 166 GLN A O 1
ATOM 1273 N N . GLY A 1 167 ? -5.464 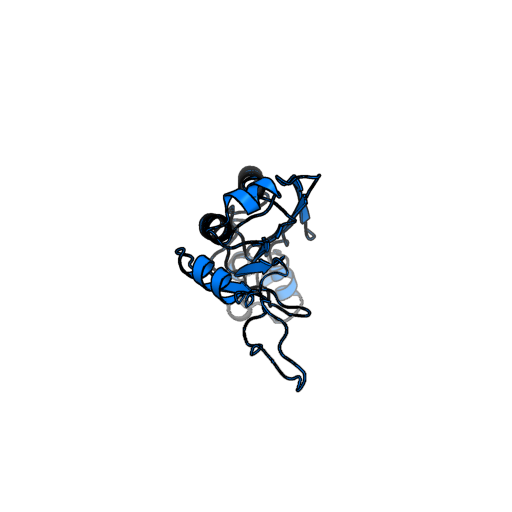-8.429 -41.451 1.00 38.25 167 GLY A N 1
ATOM 1274 C CA . GLY A 1 167 ? -5.309 -7.527 -42.581 1.00 38.25 167 GLY A CA 1
ATOM 1275 C C . GLY A 1 167 ? -4.852 -8.309 -43.808 1.00 38.25 167 GLY A C 1
ATOM 1276 O O . GLY A 1 167 ? -3.665 -8.567 -43.975 1.00 38.25 167 GLY A O 1
ATOM 1277 N N . ASN A 1 168 ? -5.801 -8.707 -44.660 1.00 44.25 168 ASN A N 1
ATOM 1278 C CA . ASN A 1 168 ? -5.517 -9.143 -46.026 1.00 44.25 168 ASN A CA 1
ATOM 1279 C C . ASN A 1 168 ? -4.838 -7.985 -46.778 1.00 44.25 168 ASN A C 1
ATOM 1281 O O . ASN A 1 168 ? -5.500 -7.007 -47.117 1.00 44.25 168 ASN A O 1
ATOM 1285 N N . GLY A 1 169 ? -3.536 -8.092 -47.046 1.00 39.62 169 GLY A N 1
ATOM 1286 C CA . GLY A 1 169 ? -2.820 -7.132 -47.887 1.00 39.62 169 GLY A CA 1
ATOM 1287 C C . GLY A 1 169 ? -1.302 -7.245 -47.774 1.00 39.62 169 GLY A C 1
ATOM 1288 O O . GLY A 1 169 ? -0.731 -6.839 -46.773 1.00 39.62 169 GLY A O 1
ATOM 1289 N N . THR A 1 170 ? -0.673 -7.786 -48.823 1.00 36.84 170 THR A N 1
ATOM 1290 C CA . THR A 1 170 ? 0.752 -7.662 -49.209 1.00 36.84 170 THR A CA 1
ATOM 1291 C C . THR A 1 170 ? 1.793 -7.509 -48.091 1.00 36.84 170 THR A C 1
ATOM 1293 O O . THR A 1 170 ? 2.009 -6.429 -47.546 1.00 36.84 170 THR A O 1
ATOM 1296 N N . VAL A 1 171 ? 2.532 -8.601 -47.875 1.00 45.09 171 VAL A N 1
ATOM 1297 C CA . VAL A 1 171 ? 3.740 -8.720 -47.050 1.00 45.09 171 VAL A CA 1
ATOM 1298 C C . VAL A 1 171 ? 4.712 -7.557 -47.295 1.00 45.09 171 VAL A C 1
ATOM 1300 O O . VAL A 1 171 ? 5.339 -7.466 -48.351 1.00 45.09 171 VAL A O 1
ATOM 1303 N N . LYS A 1 172 ? 4.883 -6.703 -46.280 1.00 3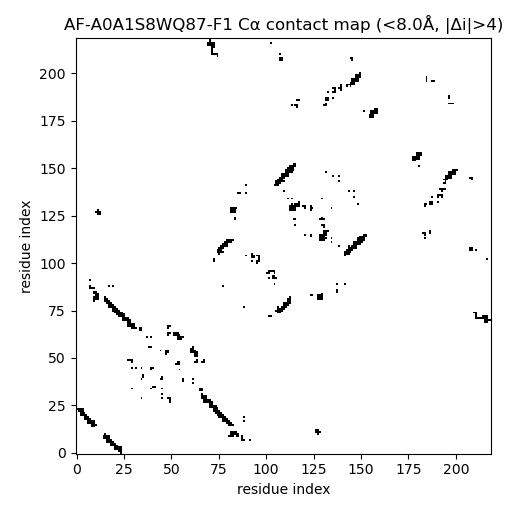8.72 172 LYS A N 1
ATOM 1304 C CA . LYS A 1 172 ? 6.108 -5.928 -46.057 1.00 38.72 172 LYS A CA 1
ATOM 1305 C C . LYS A 1 172 ? 6.790 -6.445 -44.793 1.00 38.72 172 LYS A C 1
ATOM 1307 O O . LYS A 1 172 ? 6.161 -6.728 -43.782 1.00 38.72 172 LYS A O 1
ATOM 1312 N N . SER A 1 173 ? 8.093 -6.614 -44.920 1.00 40.97 173 SER A N 1
ATOM 1313 C CA . SER A 1 173 ? 9.040 -7.198 -43.980 1.00 40.97 173 SER A CA 1
ATOM 1314 C C . SER A 1 173 ? 9.160 -6.469 -42.629 1.00 40.97 173 SER A C 1
ATOM 1316 O O . SER A 1 173 ? 9.247 -5.245 -42.595 1.00 40.97 173 SER A O 1
ATOM 1318 N N . SER A 1 174 ? 9.313 -7.278 -41.570 1.00 43.00 174 SER A N 1
ATOM 1319 C CA . SER A 1 174 ? 10.030 -7.029 -40.302 1.00 43.00 174 SER A CA 1
ATOM 1320 C C . SER A 1 174 ? 9.468 -6.045 -39.259 1.00 43.00 174 SER A C 1
ATOM 1322 O O . SER A 1 174 ? 10.225 -5.238 -38.718 1.00 43.00 174 SER A O 1
ATOM 1324 N N . GLU A 1 175 ? 8.203 -6.168 -38.855 1.00 53.47 175 GLU A N 1
ATOM 1325 C CA . GLU A 1 175 ? 7.824 -5.736 -37.499 1.00 53.47 175 GLU A CA 1
ATOM 1326 C C . GLU A 1 175 ? 8.175 -6.862 -36.518 1.00 53.47 175 GLU A C 1
ATOM 1328 O O . GLU A 1 175 ? 7.585 -7.939 -36.553 1.00 53.47 175 GLU A O 1
ATOM 1333 N N . LYS A 1 176 ? 9.201 -6.653 -35.680 1.00 59.59 176 LYS A N 1
ATOM 1334 C CA . LYS A 1 176 ? 9.525 -7.586 -34.591 1.00 59.59 176 LYS A CA 1
ATOM 1335 C C . LYS A 1 176 ? 8.291 -7.741 -33.703 1.00 59.59 176 LYS A C 1
ATOM 1337 O O . LYS A 1 176 ? 7.780 -6.744 -33.195 1.00 59.59 176 LYS A O 1
ATOM 1342 N N . GLU A 1 177 ? 7.855 -8.981 -33.510 1.00 78.69 177 GLU A N 1
ATOM 1343 C CA . GLU A 1 177 ? 6.784 -9.332 -32.583 1.00 78.69 177 GLU A CA 1
ATOM 1344 C C . GLU A 1 177 ? 7.087 -8.733 -31.201 1.00 78.69 177 GLU A C 1
ATOM 1346 O O . GLU A 1 177 ? 8.181 -8.905 -30.653 1.00 78.69 177 GLU A O 1
ATOM 1351 N N . LYS A 1 178 ? 6.150 -7.938 -30.681 1.00 85.06 178 LYS A N 1
ATOM 1352 C CA . LYS A 1 178 ? 6.308 -7.260 -29.395 1.00 85.06 178 LYS A CA 1
ATOM 1353 C C . LYS A 1 178 ? 6.191 -8.285 -28.257 1.00 85.06 178 LYS A C 1
ATOM 1355 O O . LYS A 1 178 ? 5.239 -9.065 -28.269 1.00 85.06 178 LYS A O 1
ATOM 1360 N N . PRO A 1 179 ? 7.105 -8.287 -27.268 1.00 90.81 179 PRO A N 1
ATOM 1361 C CA . PRO A 1 179 ? 6.978 -9.156 -26.101 1.00 90.81 179 PRO A CA 1
ATOM 1362 C C . PRO A 1 179 ? 5.704 -8.828 -25.311 1.00 90.81 179 PRO A C 1
ATOM 1364 O O . PRO A 1 179 ? 5.277 -7.680 -25.265 1.00 90.81 179 PRO A O 1
ATOM 1367 N N . SER A 1 180 ? 5.104 -9.818 -24.657 1.00 93.75 180 SER A N 1
ATOM 1368 C CA . SER A 1 180 ? 3.950 -9.595 -23.775 1.00 93.75 180 SER A CA 1
ATOM 1369 C C . SER A 1 180 ? 4.388 -9.035 -22.422 1.00 93.75 180 SER A C 1
ATOM 1371 O O . SER A 1 180 ? 5.444 -9.412 -21.919 1.00 93.75 180 SER A O 1
ATOM 1373 N N . LEU A 1 181 ? 3.547 -8.211 -21.783 1.00 94.62 181 LEU A N 1
ATOM 1374 C CA . LEU A 1 181 ? 3.699 -7.788 -20.381 1.00 94.62 181 LEU A CA 1
ATOM 1375 C C . LEU A 1 181 ? 3.815 -8.965 -19.406 1.00 94.62 181 LEU A C 1
ATOM 1377 O O . LEU A 1 181 ? 4.307 -8.796 -18.291 1.00 94.62 181 LEU A O 1
ATOM 1381 N N . GLN A 1 182 ? 3.405 -10.158 -19.837 1.00 94.75 182 GLN A N 1
ATOM 1382 C CA . GLN A 1 182 ? 3.571 -11.399 -19.097 1.00 94.75 182 GLN A CA 1
ATOM 1383 C C . GLN A 1 182 ? 5.022 -11.619 -18.631 1.00 94.75 182 GLN A C 1
ATOM 1385 O O . GLN A 1 182 ? 5.213 -12.107 -17.522 1.00 94.75 182 GLN A O 1
ATOM 1390 N N . ILE A 1 183 ? 6.027 -11.177 -19.402 1.00 96.38 183 ILE A N 1
ATOM 1391 C CA . ILE A 1 183 ? 7.437 -11.293 -18.998 1.00 96.38 183 ILE A CA 1
ATOM 1392 C C . ILE A 1 183 ? 7.741 -10.517 -17.711 1.00 96.38 183 ILE A C 1
ATOM 1394 O O . ILE A 1 183 ? 8.420 -11.030 -16.828 1.00 96.38 183 ILE A O 1
ATOM 1398 N N . LEU A 1 184 ? 7.173 -9.317 -17.556 1.00 97.38 184 LEU A N 1
ATOM 1399 C CA . LEU A 1 184 ? 7.377 -8.495 -16.362 1.00 97.38 184 LEU A CA 1
ATOM 1400 C C . LEU A 1 184 ? 6.707 -9.124 -15.141 1.00 97.38 184 LEU A C 1
ATOM 1402 O O . LEU A 1 184 ? 7.236 -9.060 -14.034 1.00 97.38 184 LEU A O 1
ATOM 1406 N N . LEU A 1 185 ? 5.540 -9.745 -15.342 1.00 96.56 185 LEU A N 1
ATOM 1407 C CA . LEU A 1 185 ? 4.836 -10.461 -14.282 1.00 96.56 185 LEU A CA 1
ATOM 1408 C C . LEU A 1 185 ? 5.588 -11.723 -13.850 1.00 96.56 185 LEU A C 1
ATOM 1410 O O . LEU A 1 185 ? 5.614 -12.032 -12.662 1.00 96.56 185 LEU A O 1
ATOM 1414 N N . GLU A 1 186 ? 6.181 -12.454 -14.792 1.00 97.31 186 GLU A N 1
ATOM 1415 C CA . GLU A 1 186 ? 6.995 -13.642 -14.513 1.00 97.31 186 GLU A CA 1
ATOM 1416 C C . GLU A 1 186 ? 8.268 -13.286 -13.748 1.00 97.31 186 GLU A C 1
ATOM 1418 O O . GLU A 1 186 ? 8.548 -13.902 -12.720 1.00 97.31 186 GLU A O 1
ATOM 1423 N N . GLU A 1 187 ? 8.984 -12.248 -14.183 1.00 98.19 187 GLU A N 1
ATOM 1424 C CA . GLU A 1 187 ? 10.143 -11.715 -13.462 1.00 98.19 187 GLU A CA 1
ATOM 1425 C C . GLU A 1 187 ? 9.753 -11.271 -12.048 1.00 98.19 187 GLU A C 1
ATOM 1427 O O . GLU A 1 187 ? 10.390 -11.677 -11.075 1.00 98.19 187 GLU A O 1
ATOM 1432 N N . ALA A 1 188 ? 8.645 -10.536 -11.904 1.00 97.75 188 ALA A N 1
ATOM 1433 C CA . ALA A 1 188 ? 8.155 -10.118 -10.596 1.00 97.75 188 ALA A CA 1
ATOM 1434 C C . ALA A 1 188 ? 7.834 -11.313 -9.680 1.00 97.75 188 ALA A C 1
ATOM 1436 O O . ALA A 1 188 ? 8.220 -11.328 -8.514 1.00 97.75 188 ALA A O 1
ATOM 1437 N N . LYS A 1 189 ? 7.155 -12.337 -10.210 1.00 96.75 189 LYS A N 1
ATOM 1438 C CA . LYS A 1 189 ? 6.788 -13.554 -9.466 1.00 96.75 189 LYS A CA 1
ATOM 1439 C C . LYS A 1 189 ? 7.969 -14.484 -9.183 1.00 96.75 189 LYS A C 1
ATOM 1441 O O . LYS A 1 189 ? 7.833 -15.381 -8.356 1.00 96.75 189 LYS A O 1
ATOM 1446 N N . SER A 1 190 ? 9.110 -14.291 -9.846 1.00 97.62 190 SER A N 1
ATOM 1447 C CA . SER A 1 190 ? 10.331 -15.060 -9.579 1.00 97.62 190 SER A CA 1
ATOM 1448 C C . SER A 1 190 ? 11.022 -14.652 -8.270 1.00 97.62 190 SER A C 1
ATOM 1450 O O . SER A 1 190 ? 11.802 -15.424 -7.711 1.00 97.62 190 SER A O 1
ATOM 1452 N N . VAL A 1 191 ? 10.714 -13.457 -7.754 1.00 98.00 191 VAL A N 1
ATOM 1453 C CA . VAL A 1 191 ? 11.235 -12.950 -6.484 1.00 98.00 191 VAL A CA 1
ATOM 1454 C C . VAL A 1 191 ? 10.309 -13.381 -5.338 1.00 98.00 191 VAL A C 1
ATOM 1456 O O . VAL A 1 191 ? 9.103 -13.144 -5.418 1.00 98.00 191 VAL A O 1
ATOM 1459 N N . PRO A 1 192 ? 10.834 -13.968 -4.243 1.00 97.94 192 PRO A N 1
ATOM 1460 C CA . PRO A 1 192 ? 10.029 -14.299 -3.071 1.00 97.94 192 PRO A CA 1
ATOM 1461 C C . PRO A 1 192 ? 9.312 -13.070 -2.499 1.00 97.94 192 PRO A C 1
ATOM 1463 O O . PRO A 1 192 ? 9.950 -12.104 -2.075 1.00 97.94 192 PRO A O 1
ATOM 1466 N N . PHE A 1 193 ? 7.984 -13.125 -2.470 1.00 98.06 193 PHE A N 1
ATOM 1467 C CA . PHE A 1 193 ? 7.124 -12.066 -1.959 1.00 98.06 193 PHE A CA 1
ATOM 1468 C C . PHE A 1 193 ? 5.825 -12.675 -1.428 1.00 98.06 193 PHE A C 1
ATOM 1470 O O . PHE A 1 193 ? 5.120 -13.364 -2.159 1.00 98.06 193 PHE A O 1
ATOM 1477 N N . ASP A 1 194 ? 5.517 -12.420 -0.155 1.00 97.00 194 ASP A N 1
ATOM 1478 C CA . ASP A 1 194 ? 4.317 -12.964 0.504 1.00 97.00 194 ASP A CA 1
ATOM 1479 C C . ASP A 1 194 ? 3.023 -12.235 0.094 1.00 97.00 194 ASP A C 1
ATOM 1481 O O . ASP A 1 194 ? 1.922 -12.699 0.394 1.00 97.00 194 ASP A O 1
ATOM 1485 N N . GLY A 1 195 ? 3.148 -11.062 -0.534 1.00 96.69 195 GLY A N 1
ATOM 1486 C CA . GLY A 1 195 ? 2.023 -10.265 -1.011 1.00 96.69 195 GLY A CA 1
ATOM 1487 C C . GLY A 1 195 ? 1.578 -10.628 -2.428 1.00 96.69 195 GLY A C 1
ATOM 1488 O O . GLY A 1 195 ? 2.139 -11.488 -3.104 1.00 96.69 195 GLY A O 1
ATOM 1489 N N . GLU A 1 196 ? 0.555 -9.928 -2.901 1.00 97.94 196 GLU A N 1
ATOM 1490 C CA . GLU A 1 196 ? 0.024 -10.077 -4.252 1.00 97.94 196 GLU A CA 1
ATOM 1491 C C . GLU A 1 196 ? 0.703 -9.102 -5.221 1.00 97.94 196 GLU A C 1
ATOM 1493 O O . GLU A 1 196 ? 0.878 -7.924 -4.903 1.00 97.94 196 GLU A O 1
ATOM 1498 N N . VAL A 1 197 ? 1.061 -9.577 -6.419 1.00 98.19 197 VAL A N 1
ATOM 1499 C CA . VAL A 1 197 ? 1.550 -8.736 -7.523 1.00 98.19 197 VAL A CA 1
ATOM 1500 C C . VAL A 1 197 ? 0.486 -8.654 -8.609 1.00 98.19 197 VAL A C 1
ATOM 1502 O O . VAL A 1 197 ? 0.078 -9.679 -9.159 1.00 98.19 197 VAL A O 1
ATOM 1505 N N . ILE A 1 198 ? 0.091 -7.432 -8.960 1.00 97.25 198 ILE A N 1
ATOM 1506 C CA . ILE A 1 198 ? -0.865 -7.135 -10.029 1.00 97.25 198 ILE A CA 1
ATOM 1507 C C . ILE A 1 198 ? -0.196 -6.226 -11.062 1.00 97.25 198 ILE A C 1
ATOM 1509 O O . ILE A 1 198 ? 0.490 -5.268 -10.706 1.00 97.25 198 ILE A O 1
ATOM 1513 N N . LEU A 1 199 ? -0.416 -6.503 -12.348 1.00 97.31 199 LEU A N 1
ATOM 1514 C CA . LEU A 1 199 ? -0.151 -5.529 -13.405 1.00 97.31 199 LEU A CA 1
ATOM 1515 C C . LEU A 1 199 ? -1.349 -4.583 -13.496 1.00 97.31 199 LEU A C 1
ATOM 1517 O O . LEU A 1 199 ? -2.477 -5.045 -13.665 1.00 97.31 199 LEU A O 1
ATOM 1521 N N . ALA A 1 200 ? -1.120 -3.279 -13.370 1.00 96.50 200 ALA A N 1
ATOM 1522 C CA . ALA A 1 200 ? -2.155 -2.290 -13.621 1.00 96.50 200 ALA A CA 1
ATOM 1523 C C . ALA A 1 200 ? -2.642 -2.389 -15.072 1.00 96.50 200 ALA A C 1
ATOM 1525 O O . ALA A 1 200 ? -1.869 -2.684 -15.980 1.00 96.50 200 ALA A O 1
ATOM 1526 N N . ASP A 1 201 ? -3.916 -2.098 -15.283 1.00 94.25 201 ASP A N 1
ATOM 1527 C CA . ASP A 1 201 ? -4.487 -1.923 -16.613 1.00 94.25 201 ASP A CA 1
ATOM 1528 C C . ASP A 1 201 ? -5.333 -0.651 -16.612 1.00 94.25 201 ASP A C 1
ATOM 1530 O O . ASP A 1 201 ? -5.741 -0.153 -15.551 1.00 94.25 201 ASP A O 1
ATOM 1534 N N . ASP A 1 202 ? -5.583 -0.113 -17.796 1.00 93.50 202 ASP A N 1
ATOM 1535 C CA . ASP A 1 202 ? -6.385 1.089 -17.944 1.00 93.50 202 ASP A CA 1
ATOM 1536 C C . ASP A 1 202 ? -7.775 0.862 -17.331 1.00 93.50 202 ASP A C 1
ATOM 1538 O O . ASP A 1 202 ? -8.443 -0.139 -17.590 1.00 93.50 202 ASP A O 1
ATOM 1542 N N . LEU A 1 203 ? -8.221 1.816 -16.506 1.00 94.56 203 LEU A N 1
ATOM 1543 C CA . LEU A 1 203 ? -9.511 1.786 -15.798 1.00 94.56 203 LEU A CA 1
ATOM 1544 C C . LEU A 1 203 ? -9.666 0.666 -14.750 1.00 94.56 203 LEU A C 1
ATOM 1546 O O . LEU A 1 203 ? -10.764 0.485 -14.217 1.00 94.56 203 LEU A O 1
ATOM 1550 N N . ALA A 1 204 ? -8.596 -0.058 -14.406 1.00 93.06 204 ALA A N 1
ATOM 1551 C CA . ALA A 1 204 ? -8.653 -1.077 -13.365 1.00 93.06 204 ALA A CA 1
ATOM 1552 C C . ALA A 1 204 ? -9.042 -0.477 -11.999 1.00 93.06 204 ALA A C 1
ATOM 1554 O O . ALA A 1 204 ? -8.468 0.511 -11.535 1.00 93.06 204 ALA A O 1
ATOM 1555 N N . LEU A 1 205 ? -10.001 -1.117 -11.324 1.00 95.62 205 LEU A N 1
ATOM 1556 C CA . LEU A 1 205 ? -10.394 -0.798 -9.952 1.00 95.62 205 LEU A CA 1
ATOM 1557 C C . LEU A 1 205 ? -9.852 -1.875 -9.019 1.00 95.62 205 LEU A C 1
ATOM 1559 O O . LEU A 1 205 ? -10.368 -2.991 -8.975 1.00 95.62 205 LEU A O 1
ATOM 1563 N N . LEU A 1 206 ? -8.806 -1.530 -8.273 1.00 94.88 206 LEU A N 1
ATOM 1564 C CA . LEU A 1 206 ? -8.113 -2.461 -7.388 1.00 94.88 206 LEU A CA 1
ATOM 1565 C C . LEU A 1 206 ? -8.474 -2.165 -5.923 1.00 94.88 206 LEU A C 1
ATOM 1567 O O . LEU A 1 206 ? -8.255 -1.042 -5.455 1.00 94.88 206 LEU A O 1
ATOM 1571 N N . PRO A 1 207 ? -9.053 -3.130 -5.183 1.00 94.94 207 PRO A N 1
ATOM 1572 C CA . PRO A 1 207 ? -9.400 -2.927 -3.785 1.00 94.94 207 PRO A CA 1
ATOM 1573 C C . PRO A 1 207 ? -8.139 -2.852 -2.916 1.00 94.94 207 PRO A C 1
ATOM 1575 O O . PRO A 1 207 ? -7.204 -3.632 -3.072 1.00 94.94 207 PRO A O 1
ATOM 1578 N N . ILE A 1 208 ? -8.132 -1.935 -1.947 1.00 95.69 208 ILE A N 1
ATOM 1579 C CA . ILE A 1 208 ? -7.065 -1.866 -0.943 1.00 95.69 208 ILE A CA 1
ATOM 1580 C C . ILE A 1 208 ? -7.246 -3.038 0.040 1.00 95.69 208 ILE A C 1
ATOM 1582 O O . ILE A 1 208 ? -8.337 -3.172 0.609 1.00 95.69 208 ILE A O 1
ATOM 1586 N N . PRO A 1 209 ? -6.212 -3.867 0.281 1.00 95.50 209 PRO A N 1
ATOM 1587 C CA . PRO A 1 209 ? -6.306 -4.983 1.213 1.00 95.50 209 PRO A CA 1
ATOM 1588 C C . PRO A 1 209 ? -6.560 -4.485 2.638 1.00 95.50 209 PRO A C 1
ATOM 1590 O O . PRO A 1 209 ? -6.027 -3.460 3.070 1.00 95.50 209 PRO A O 1
ATOM 1593 N N . ALA A 1 210 ? -7.369 -5.231 3.392 1.00 92.38 210 ALA A N 1
ATOM 1594 C CA . ALA A 1 210 ? -7.677 -4.884 4.772 1.00 92.38 210 ALA A CA 1
ATOM 1595 C C . ALA A 1 210 ? -6.426 -4.952 5.664 1.00 92.38 210 ALA A C 1
ATOM 1597 O O . ALA A 1 210 ? -5.643 -5.901 5.592 1.00 92.38 210 ALA A O 1
ATOM 1598 N N . VAL A 1 211 ? -6.281 -3.984 6.573 1.00 91.56 211 VAL A N 1
ATOM 1599 C CA . VAL A 1 211 ? -5.272 -4.063 7.639 1.00 91.56 211 VAL A CA 1
ATOM 1600 C C . VAL A 1 211 ? -5.622 -5.210 8.602 1.00 91.56 211 VAL A C 1
ATOM 1602 O O . VAL A 1 211 ? -6.736 -5.212 9.140 1.00 91.56 211 VAL A O 1
ATOM 1605 N N . PRO A 1 212 ? -4.701 -6.156 8.873 1.00 87.25 212 PRO A N 1
ATOM 1606 C CA . PRO A 1 212 ? -4.943 -7.245 9.812 1.00 87.25 212 PRO A CA 1
ATOM 1607 C C . PRO A 1 212 ? -5.214 -6.747 11.228 1.00 87.25 212 PRO A C 1
ATOM 1609 O O . PRO A 1 212 ? -4.583 -5.808 11.712 1.00 87.25 212 PRO A O 1
ATOM 1612 N N . THR A 1 213 ? -6.094 -7.445 11.941 1.00 82.44 213 THR A N 1
ATOM 1613 C CA . THR A 1 213 ? -6.413 -7.141 13.344 1.00 82.44 213 THR A CA 1
ATOM 1614 C C . THR A 1 213 ? -5.239 -7.368 14.295 1.00 82.44 213 THR A C 1
ATOM 1616 O O . THR A 1 213 ? -5.273 -6.868 15.413 1.00 82.44 213 THR A O 1
ATOM 1619 N N . SER A 1 214 ? -4.205 -8.101 13.868 1.00 81.38 214 SER A N 1
ATOM 1620 C CA . SER A 1 214 ? -2.953 -8.285 14.608 1.00 81.38 214 SER A CA 1
ATOM 1621 C C . SER A 1 214 ? -2.044 -7.051 14.585 1.00 81.38 214 SER A C 1
ATOM 1623 O O . SER A 1 214 ? -1.177 -6.927 15.445 1.00 81.38 214 SER A O 1
ATOM 1625 N N . GLU A 1 215 ? -2.243 -6.107 13.657 1.00 84.25 215 GLU A N 1
ATOM 1626 C CA . GLU A 1 215 ? -1.466 -4.861 13.581 1.00 84.25 215 GLU A CA 1
ATOM 1627 C C . GLU A 1 215 ? -2.036 -3.774 14.494 1.00 84.25 215 GLU A C 1
ATOM 1629 O O . GLU A 1 215 ? -2.419 -2.668 14.084 1.00 84.25 215 GLU A O 1
ATOM 1634 N N . VAL A 1 216 ? -2.093 -4.136 15.770 1.00 82.88 216 VAL A N 1
ATOM 1635 C CA . VAL A 1 216 ? -2.542 -3.275 16.850 1.00 82.88 216 VAL A CA 1
ATOM 1636 C C . VAL A 1 216 ? -1.563 -2.132 17.093 1.00 82.88 216 VAL A C 1
ATOM 1638 O O . VAL A 1 216 ? -0.348 -2.269 16.938 1.00 82.88 216 VAL A O 1
ATOM 1641 N N . ILE A 1 217 ? -2.101 -0.985 17.492 1.00 82.00 217 ILE A N 1
ATOM 1642 C CA . ILE A 1 217 ? -1.309 0.121 18.025 1.00 82.00 217 ILE A CA 1
ATOM 1643 C C . ILE A 1 217 ? -1.376 0.083 19.552 1.00 82.00 217 ILE A C 1
ATOM 1645 O O . ILE A 1 217 ? -2.457 -0.046 20.126 1.00 82.00 217 ILE A O 1
ATOM 1649 N N . SER A 1 218 ? -0.222 0.185 20.213 1.00 65.44 218 SER A N 1
ATOM 1650 C CA . SER A 1 218 ? -0.184 0.457 21.649 1.00 65.44 218 SER A CA 1
ATOM 1651 C C . SER A 1 218 ? -0.667 1.890 21.864 1.00 65.44 218 SER A C 1
ATOM 1653 O O . SER A 1 218 ? -0.050 2.823 21.341 1.00 65.44 218 SER A O 1
ATOM 1655 N N . THR A 1 219 ? -1.788 2.043 22.563 1.00 55.25 219 THR A N 1
ATOM 1656 C CA . THR A 1 219 ? -2.296 3.339 23.036 1.00 55.25 219 THR A CA 1
ATOM 1657 C C . THR A 1 219 ? -1.438 3.888 24.157 1.00 55.25 219 THR A C 1
ATOM 1659 O O . THR A 1 219 ? -1.067 3.067 25.027 1.00 55.25 219 THR A O 1
#

Nearest PDB structures (fold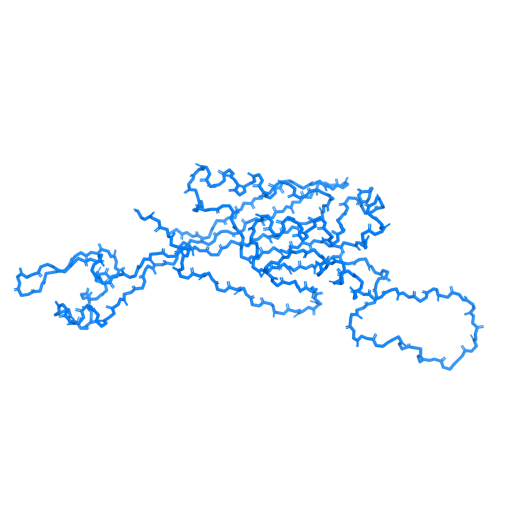seek):
  2cbn-assembly1_A-2  TM=9.062E-01  e=8.428E-13  Escherichia coli
  4gcw-assembly1_A  TM=8.816E-01  e=2.694E-12  Bacillus subtilis subsp. subtilis str. 168
  9ey0-assembly1_E  TM=5.969E-01  e=9.801E-06  Homo sapiens
  5mtz-assembly1_A  TM=7.643E-01  e=4.620E-04  Saccharomyces cerevisiae
  5mtz-assembly2_B  TM=4.888E-01  e=1.633E-04  Saccharomyces cerevisiae

Mean predicted aligned error: 6.95 Å

Foldseek 3Di:
DAKDKDWWWAFAPDTWIKIKIFGAWDQFDFQVVQCVVVVNDPDDQSVCLSVQHWDADPNDIDGNVRTTAFIFTTAIEMATDFALDPVRLQVVLVVCCVVVVDVHQAHAEYEFEAADAPVCSVVQVVRGHHHQQVQLVVNQVRLYQEYEYENYHPLADEPPDDPDPDDPDDDDDDDPDRHHCVNRVVNNVVDDHPHDYHYDDPPDDDDRDDRDSVNGDDD

InterPro domains:
  IPR036866 Ribonuclease Z/Hydroxyacylglutathione hydrolase-like [G3DSA:3.60.15.10] (1-206)
  IPR036866 Ribonuclease Z/Hydroxyacylglutathione hydrolase-like [SSF56281] (2-158)

Solvent-accessible surface area (backbone atoms only — not comparable to full-atom values): 12489 Å² total; per-residue (Å²): 126,69,73,46,78,46,78,40,72,34,44,37,85,56,97,28,51,26,39,40,40,37,41,43,56,49,80,40,53,66,39,62,66,55,32,44,76,73,66,48,59,91,57,72,63,52,52,38,31,58,73,65,37,68,45,77,53,96,89,42,78,48,51,25,83,77,27,40,45,78,31,27,54,37,59,29,39,35,44,46,43,59,26,48,45,68,66,49,56,57,56,48,35,47,54,32,28,78,68,65,75,36,96,58,57,57,32,40,33,36,37,35,45,32,35,38,48,63,97,41,42,68,61,23,42,76,69,13,27,22,23,26,53,70,50,41,52,51,37,41,75,28,56,23,44,32,39,34,37,34,70,62,44,87,64,44,37,65,75,90,63,76,87,78,88,80,72,96,70,80,97,76,88,83,81,76,83,60,54,50,45,54,57,43,53,50,48,31,66,70,49,86,54,96,39,48,80,42,76,65,56,91,90,64,85,79,83,80,73,78,76,57,84,84,50,54,52,90,127

Radius of gyration: 24.18 Å; Cα contacts (8 Å, |Δi|>4): 409; chains: 1; bounding box: 49×31×91 Å